Protein AF-A0A061NEC8-F1 (afdb_monomer)

Sequence (329 aa):
MHDVIALSIQKDPDEHQQEIQERIRLGNTMVLTAQGTSFLHAGQEYGRTKQFREETDEAPYKSTYMTDEQGEPFHYPYFIHDSYDSSDAINKFEWEKVNDEEQYPDHVKTSEYTKGLIELRRSTNAFSHHSMEAIEENVSLIDIPEIGEEDLVIGYEARSTDDTGDYYVFINADETTRTLSLNDVRIEDARVIVDREKAGVNVIDSPTGMTYVDNTLTIEPLTAIVLRVGEEHPEQSAKELLNELHDKTREHIQSGNVRGSLSSLLSLYTRLALLYEAIERDELATHYMNKYVHYITLSAHARQIDEETKEELLHLSEQTIKALQNESE

Solvent-accessible surface area (backbone atoms only — not comparable to full-atom values): 17874 Å² total; per-residue (Å²): 102,43,59,57,48,29,57,74,70,24,44,43,59,94,82,38,46,63,61,49,42,37,52,48,47,48,54,49,48,57,48,45,60,33,71,60,85,69,84,80,61,95,46,56,46,39,48,49,64,36,57,43,88,63,94,70,98,64,86,62,83,53,48,45,82,40,40,32,86,88,65,50,68,31,88,55,30,35,31,46,80,58,60,91,88,52,54,64,93,48,67,56,81,67,62,58,40,60,71,35,52,88,84,25,45,63,22,24,45,34,30,54,28,45,48,16,36,52,52,33,38,71,69,35,56,38,29,46,54,92,44,69,68,55,38,69,75,33,42,48,77,55,82,38,87,76,54,58,98,78,65,55,55,53,45,34,39,26,37,33,89,79,72,60,27,35,34,41,41,37,38,30,68,34,92,51,72,45,68,39,52,39,82,89,57,87,63,86,83,41,41,42,24,25,34,60,81,46,35,31,75,40,74,48,94,78,64,47,54,54,49,78,57,94,64,31,42,32,36,33,43,51,22,40,39,32,31,40,37,66,66,82,63,66,82,48,55,37,67,54,37,43,50,50,49,41,50,52,54,50,50,35,39,74,75,55,50,29,33,75,74,56,36,60,49,49,57,48,25,45,52,50,19,51,56,26,44,78,67,76,32,28,69,59,14,38,51,28,45,55,52,36,53,50,55,67,69,32,76,92,38,57,86,32,39,47,70,69,63,47,52,53,54,47,53,50,48,52,53,25,43,54,36,26,53,67,74,59,113

Foldseek 3Di:
DLVVLCQVQLHACVPCVQVSLLLLLLVLLCQLLAEDDRDDDQLSQLRDFQQPQDDDPDAPPQWDFGHHPVRHGHNSRTGHPDCPPPDCVRVPDPVCCCPPCPVNVSSVQSNQQSVQSNQVSLLFCLRYDPDPVLCVVFKAWQDWPQADPDFQKGWIKGAGPLQSFIKIKIFAQDQAKDKTQRPPDDCVVKFWQAKSRHHHLAGDPDHPQWDADPRMIIGGHSMMIMIGDGDDPDNDALLRLLVVLLVLLVVCVVVQLADDPLSVLLNVLSVQLNVCVVVVNLVRSLVSLVSNLCSLPDPVCPVRHDPVSSVVSNVSSVSSNVNSVSSND

Nearest PDB structures (foldseek):
  2ya1-assembly1_A  TM=9.464E-01  e=1.128E-22  Streptococcus pneumoniae TIGR4
  2ya2-assembly1_A  TM=9.460E-01  e=5.379E-22  Streptococcus pneumoniae TIGR4
  2ya0-assembly1_A  TM=9.283E-01  e=9.218E-22  Streptococcus pneumoniae TIGR4
  7nsn-assembly2_B  TM=4.462E-01  e=1.156E-05  Neobacillus novalis
  7nsn-assembly1_A  TM=4.440E-01  e=2.328E-05  Neobacillus novalis

Secondary structure (DSSP, 8-state):
-HHHHHHHHT--HHHHHHHHHHHHHHHHHHHHSSSS-----TTTTTT---B--S--SSPPTTEEEEE-TTSPEEEEEEEES--TT--HHHH---THHHH-TTT-HHHHHHHHHHHHHHHHHHT-GGG--SSHHHHHHHEEE---TTS-SS-SEEEEEEE-SSSS-EEEEEEE-SSS-EEEE-TT---TTPEEEE-SS-BSSS--SS--SEEEETTEEEE-TTEEEEEEESS---SS-HHHHHHHHHHHHHHHHHHTSS-HHHHHHHHHHHHHHHHHHTTT-HHHHHHHHHHHHHHHH-GGGTTSS-HHHHHHHHHHHHHHHHHHHHHH-

pLDDT: mean 93.42, std 7.82, range [48.97, 98.62]

Radius of gyration: 24.46 Å; Cα contacts (8 Å, |Δi|>4): 558; chains: 1; bounding box: 63×46×64 Å

Mean predicted aligned error: 10.71 Å

Structure (mmCIF, N/CA/C/O backbone):
data_AF-A0A061NEC8-F1
#
_entry.id   AF-A0A061NEC8-F1
#
loop_
_atom_site.group_PDB
_atom_site.id
_atom_site.type_symbol
_atom_site.label_atom_id
_atom_site.label_alt_id
_atom_site.label_comp_id
_atom_site.label_asym_id
_atom_site.label_entity_id
_atom_site.label_seq_id
_atom_site.pdbx_PDB_ins_code
_atom_site.Cartn_x
_atom_site.Cartn_y
_atom_site.Cartn_z
_atom_site.occupancy
_atom_site.B_iso_or_equiv
_atom_site.auth_seq_id
_atom_site.auth_comp_id
_atom_site.auth_asym_id
_atom_site.auth_atom_id
_atom_site.pdbx_PDB_model_num
ATOM 1 N N . MET A 1 1 ? 8.843 4.670 -10.328 1.00 93.75 1 MET A N 1
ATOM 2 C CA . MET A 1 1 ? 8.824 3.313 -9.750 1.00 93.75 1 MET A CA 1
ATOM 3 C C . MET A 1 1 ? 8.586 2.278 -10.839 1.00 93.75 1 MET A C 1
ATOM 5 O O . MET A 1 1 ? 9.509 1.525 -11.095 1.00 93.75 1 MET A O 1
ATOM 9 N N . HIS A 1 2 ? 7.446 2.323 -11.540 1.00 98.31 2 HIS A N 1
ATOM 10 C CA . HIS A 1 2 ? 7.114 1.447 -12.677 1.00 98.31 2 HIS A CA 1
ATOM 11 C C . HIS A 1 2 ? 8.275 1.190 -13.654 1.00 98.31 2 HIS A C 1
ATOM 13 O O . HIS A 1 2 ? 8.745 0.065 -13.767 1.00 98.31 2 HIS A O 1
ATOM 19 N N . ASP A 1 3 ? 8.802 2.244 -14.280 1.00 97.94 3 ASP A N 1
ATOM 20 C CA . ASP A 1 3 ? 9.835 2.109 -15.322 1.00 97.94 3 ASP A CA 1
ATOM 21 C C . ASP A 1 3 ? 11.151 1.526 -14.798 1.00 97.94 3 ASP A C 1
ATOM 23 O O . ASP A 1 3 ? 11.870 0.836 -15.510 1.00 97.94 3 ASP A O 1
ATOM 27 N N . VAL A 1 4 ? 11.469 1.791 -13.528 1.00 97.62 4 VAL A N 1
ATOM 28 C CA . VAL A 1 4 ? 12.669 1.243 -12.889 1.00 97.62 4 VAL A CA 1
ATOM 29 C C . VAL A 1 4 ? 12.476 -0.238 -12.582 1.00 97.62 4 VAL A C 1
ATOM 31 O O . VAL A 1 4 ? 13.408 -1.004 -12.770 1.00 97.62 4 VAL A O 1
ATOM 34 N N . ILE A 1 5 ? 11.275 -0.655 -12.169 1.00 98.12 5 ILE A N 1
ATOM 35 C CA . ILE A 1 5 ? 10.956 -2.076 -11.986 1.00 98.12 5 ILE A CA 1
ATOM 36 C C . ILE A 1 5 ? 11.080 -2.811 -13.322 1.00 98.12 5 ILE A C 1
ATOM 38 O O . ILE A 1 5 ? 11.795 -3.805 -13.372 1.00 98.12 5 ILE A O 1
ATOM 42 N N . ALA A 1 6 ? 10.469 -2.290 -14.393 1.00 97.94 6 ALA A N 1
ATOM 43 C CA . ALA A 1 6 ? 10.561 -2.863 -15.740 1.00 97.94 6 ALA A CA 1
ATOM 44 C C . ALA A 1 6 ? 12.020 -3.018 -16.208 1.00 97.94 6 ALA A C 1
ATOM 46 O O . ALA A 1 6 ? 12.416 -4.081 -16.681 1.00 97.94 6 ALA A O 1
ATOM 47 N N . LEU A 1 7 ? 12.844 -1.985 -15.991 1.00 97.56 7 LEU A N 1
ATOM 48 C CA . LEU A 1 7 ? 14.283 -2.026 -16.257 1.00 97.56 7 LEU A CA 1
ATOM 49 C C . LEU A 1 7 ? 15.005 -3.101 -15.439 1.00 97.56 7 LEU A C 1
ATOM 51 O O . LEU A 1 7 ? 15.839 -3.822 -15.977 1.00 97.56 7 LEU A O 1
ATOM 55 N N . SER A 1 8 ? 14.729 -3.175 -14.136 1.00 97.38 8 SER A N 1
ATOM 56 C CA . SER A 1 8 ? 15.429 -4.074 -13.215 1.00 97.38 8 SER A CA 1
ATOM 57 C C . SER A 1 8 ? 15.124 -5.543 -13.474 1.00 97.38 8 SER A C 1
ATOM 59 O O . SER A 1 8 ? 16.023 -6.365 -13.333 1.00 97.38 8 SER A O 1
ATOM 61 N N . ILE A 1 9 ? 13.885 -5.862 -13.850 1.00 97.00 9 ILE A N 1
ATOM 62 C CA . ILE A 1 9 ? 13.477 -7.234 -14.175 1.00 97.00 9 ILE A CA 1
ATOM 63 C C . ILE A 1 9 ? 13.651 -7.562 -15.662 1.00 97.00 9 ILE A C 1
ATOM 65 O O . ILE A 1 9 ? 13.396 -8.692 -16.050 1.00 97.00 9 ILE A O 1
ATOM 69 N N . GLN A 1 10 ? 14.053 -6.583 -16.485 1.00 97.50 10 GLN A N 1
ATOM 70 C CA . GLN A 1 10 ? 14.244 -6.727 -17.932 1.00 97.50 10 GLN A CA 1
ATOM 71 C C . GLN A 1 10 ? 13.011 -7.316 -18.640 1.00 97.50 10 GLN A C 1
ATOM 73 O O . GLN A 1 10 ? 13.125 -8.200 -19.485 1.00 97.50 10 GLN A O 1
ATOM 78 N N . LYS A 1 11 ? 11.816 -6.821 -18.291 1.00 97.38 11 LYS A N 1
ATOM 79 C CA . LYS A 1 11 ? 10.546 -7.232 -18.910 1.00 97.38 11 LYS A CA 1
ATOM 80 C C . LYS A 1 11 ? 9.787 -6.032 -19.462 1.00 97.38 11 LYS A C 1
ATOM 82 O O . LYS A 1 11 ? 9.624 -5.027 -18.765 1.00 97.38 11 LYS A O 1
ATOM 87 N N . ASP A 1 12 ? 9.312 -6.164 -20.698 1.00 97.06 12 ASP A N 1
ATOM 88 C CA . ASP A 1 12 ? 8.564 -5.120 -21.396 1.00 97.06 12 ASP A CA 1
ATOM 89 C C . ASP A 1 12 ? 7.194 -4.896 -20.729 1.00 97.06 12 ASP A C 1
ATOM 91 O O . ASP A 1 12 ? 6.422 -5.853 -20.593 1.00 97.06 12 ASP A O 1
ATOM 95 N N . PRO A 1 13 ? 6.850 -3.660 -20.317 1.00 96.50 13 PRO A N 1
ATOM 96 C CA . PRO A 1 13 ? 5.534 -3.355 -19.770 1.00 96.50 13 PRO A CA 1
ATOM 97 C C . PRO A 1 13 ? 4.360 -3.718 -20.680 1.00 96.50 13 PRO A C 1
ATOM 99 O O . PRO A 1 13 ? 3.309 -4.072 -20.153 1.00 96.50 13 PRO A O 1
ATOM 102 N N . ASP A 1 14 ? 4.517 -3.676 -22.007 1.00 95.06 14 ASP A N 1
ATOM 103 C CA . ASP A 1 14 ? 3.426 -4.006 -22.933 1.00 95.06 14 ASP A CA 1
ATOM 104 C C . ASP A 1 14 ? 3.007 -5.494 -22.828 1.00 95.06 14 ASP A C 1
ATOM 106 O O . ASP A 1 14 ? 1.857 -5.825 -23.121 1.00 95.06 14 ASP A O 1
ATOM 110 N N . GLU A 1 15 ? 3.893 -6.381 -22.350 1.00 95.56 15 GLU A N 1
ATOM 111 C CA . GLU A 1 15 ? 3.616 -7.817 -22.160 1.00 95.56 15 GLU A CA 1
ATOM 112 C C . GLU A 1 15 ? 3.563 -8.248 -20.682 1.00 95.56 15 GLU A C 1
ATOM 114 O O . GLU A 1 15 ? 2.895 -9.224 -20.338 1.00 95.56 15 GLU A O 1
ATOM 119 N N . HIS A 1 16 ? 4.232 -7.512 -19.789 1.00 97.06 16 HIS A N 1
ATOM 120 C CA . HIS A 1 16 ? 4.436 -7.889 -18.385 1.00 97.06 16 HIS A CA 1
ATOM 121 C C . HIS A 1 16 ? 3.863 -6.874 -17.382 1.00 97.06 16 HIS A C 1
ATOM 123 O O . HIS A 1 16 ? 4.297 -6.810 -16.227 1.00 97.06 16 HIS A O 1
ATOM 129 N N . GLN A 1 17 ? 2.857 -6.094 -17.797 1.00 97.19 17 GLN A N 1
ATOM 130 C CA . GLN A 1 17 ? 2.226 -5.055 -16.974 1.00 97.19 17 GLN A CA 1
ATOM 131 C C . GLN A 1 17 ? 1.758 -5.571 -15.606 1.00 97.19 17 GLN A C 1
ATOM 133 O O . GLN A 1 17 ? 1.977 -4.894 -14.599 1.00 97.19 17 GLN A O 1
ATOM 138 N N . GLN A 1 18 ? 1.148 -6.759 -15.558 1.00 97.31 18 GLN A N 1
ATOM 139 C CA . GLN A 1 18 ? 0.616 -7.347 -14.327 1.00 97.31 18 GLN A CA 1
ATOM 140 C C . GLN A 1 18 ? 1.718 -7.576 -13.280 1.00 97.31 18 GLN A C 1
ATOM 142 O O . GLN A 1 18 ? 1.583 -7.133 -12.140 1.00 97.31 18 GLN A O 1
ATOM 147 N N . GLU A 1 19 ? 2.830 -8.210 -13.664 1.00 97.88 19 GLU A N 1
ATOM 148 C CA . GLU A 1 19 ? 3.946 -8.507 -12.755 1.00 97.88 19 GLU A CA 1
ATOM 149 C C . GLU A 1 19 ? 4.598 -7.220 -12.228 1.00 97.88 19 GLU A C 1
ATOM 151 O O . GLU A 1 19 ? 4.912 -7.097 -11.041 1.00 97.88 19 GLU A O 1
ATOM 156 N N . ILE A 1 20 ? 4.758 -6.216 -13.097 1.00 98.44 20 ILE A N 1
ATOM 157 C CA . ILE A 1 20 ? 5.284 -4.906 -12.699 1.00 98.44 20 ILE A CA 1
ATOM 158 C C . ILE A 1 20 ? 4.359 -4.263 -11.656 1.00 98.44 20 ILE A C 1
ATOM 160 O O . ILE A 1 20 ? 4.843 -3.720 -10.663 1.00 98.44 20 ILE A O 1
ATOM 164 N N . GLN A 1 21 ? 3.040 -4.354 -11.840 1.00 98.38 21 GLN A N 1
ATOM 165 C CA . GLN A 1 21 ? 2.051 -3.825 -10.896 1.00 98.38 21 GLN A CA 1
ATOM 166 C C . GLN A 1 21 ? 2.038 -4.587 -9.565 1.00 98.38 21 GLN A C 1
ATOM 168 O O . GLN A 1 21 ? 1.936 -3.964 -8.510 1.00 98.38 21 GLN A O 1
ATOM 173 N N . GLU A 1 22 ? 2.220 -5.908 -9.581 1.00 98.38 22 GLU A N 1
ATOM 174 C CA . GLU A 1 22 ? 2.405 -6.709 -8.363 1.00 98.38 22 GLU A CA 1
ATOM 175 C C . GLU A 1 22 ? 3.628 -6.228 -7.571 1.00 98.38 22 GLU A C 1
ATOM 177 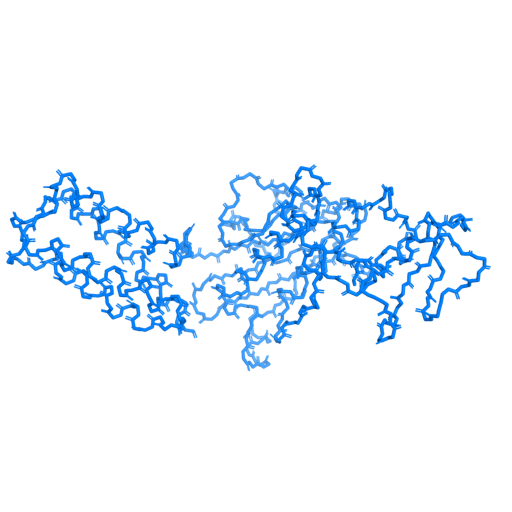O O . GLU A 1 22 ? 3.508 -5.893 -6.392 1.00 98.38 22 GLU A O 1
ATOM 182 N N . ARG A 1 23 ? 4.780 -6.051 -8.228 1.00 98.62 23 ARG A N 1
ATOM 183 C CA . ARG A 1 23 ? 6.001 -5.523 -7.589 1.00 98.62 23 ARG A CA 1
ATOM 184 C C . ARG A 1 23 ? 5.840 -4.083 -7.091 1.00 98.62 23 ARG A C 1
ATOM 186 O O . ARG A 1 23 ? 6.401 -3.726 -6.055 1.00 98.62 23 ARG A O 1
ATOM 193 N N . ILE A 1 24 ? 5.055 -3.258 -7.789 1.00 98.62 24 ILE A N 1
ATOM 194 C CA . ILE A 1 24 ? 4.693 -1.906 -7.337 1.00 98.62 24 ILE A CA 1
ATOM 195 C C . ILE A 1 24 ? 3.908 -1.967 -6.026 1.00 98.62 24 ILE A C 1
ATOM 197 O O . ILE A 1 24 ? 4.227 -1.214 -5.104 1.00 98.62 24 ILE A O 1
ATOM 201 N N . ARG A 1 25 ? 2.924 -2.870 -5.917 1.00 98.62 25 ARG A N 1
ATOM 202 C CA . ARG A 1 25 ? 2.144 -3.061 -4.685 1.00 98.62 25 ARG A CA 1
ATOM 203 C C . ARG A 1 25 ? 3.040 -3.469 -3.516 1.00 98.62 25 ARG A C 1
ATOM 205 O O . ARG A 1 25 ? 2.929 -2.852 -2.464 1.00 98.62 25 ARG A O 1
ATOM 212 N N . LEU A 1 26 ? 3.997 -4.383 -3.715 1.00 98.62 26 LEU A N 1
ATOM 213 C CA . LEU A 1 26 ? 4.988 -4.734 -2.680 1.00 98.62 26 LEU A CA 1
ATOM 214 C C . LEU A 1 26 ? 5.817 -3.524 -2.238 1.00 98.62 26 LEU A C 1
ATOM 216 O O . LEU A 1 26 ? 5.991 -3.289 -1.043 1.00 98.62 26 LEU A O 1
ATOM 220 N N . GLY A 1 27 ? 6.305 -2.736 -3.202 1.00 98.44 27 GLY A N 1
ATOM 221 C CA . GLY A 1 27 ? 7.038 -1.495 -2.946 1.00 98.44 27 GLY A CA 1
ATOM 222 C C . GLY A 1 27 ? 6.237 -0.505 -2.104 1.00 98.44 27 GLY A C 1
ATOM 223 O O . GLY A 1 27 ? 6.743 0.035 -1.120 1.00 98.44 27 GLY A O 1
ATOM 224 N N . ASN A 1 28 ? 4.968 -0.305 -2.461 1.00 98.62 28 ASN A N 1
ATOM 225 C CA . ASN A 1 28 ? 4.063 0.568 -1.723 1.00 98.62 28 ASN A CA 1
ATOM 226 C C . ASN A 1 28 ? 3.756 0.017 -0.326 1.00 98.62 28 ASN A C 1
ATOM 228 O O . ASN A 1 28 ? 3.766 0.807 0.615 1.00 98.62 28 ASN A O 1
ATOM 232 N N . THR A 1 29 ? 3.562 -1.299 -0.161 1.00 98.62 29 THR A N 1
ATOM 233 C CA . THR A 1 29 ? 3.397 -1.921 1.162 1.00 98.62 29 THR A CA 1
ATOM 234 C C . THR A 1 29 ? 4.606 -1.621 2.037 1.00 98.62 29 THR A C 1
ATOM 236 O O . THR A 1 29 ? 4.429 -1.019 3.088 1.00 98.62 29 THR A O 1
ATOM 239 N N . MET A 1 30 ? 5.828 -1.913 1.571 1.00 98.56 30 MET A N 1
ATOM 240 C CA . MET A 1 30 ? 7.058 -1.640 2.329 1.00 98.56 30 MET A CA 1
ATOM 241 C C . MET A 1 30 ? 7.152 -0.179 2.785 1.00 98.56 30 MET A C 1
ATOM 243 O O . MET A 1 30 ? 7.497 0.093 3.930 1.00 98.56 30 MET A O 1
ATOM 247 N N . VAL A 1 31 ? 6.834 0.777 1.907 1.00 98.31 31 VAL A N 1
ATOM 248 C CA . VAL A 1 31 ? 6.911 2.213 2.227 1.00 98.31 31 VAL A CA 1
ATOM 249 C C . VAL A 1 31 ? 5.802 2.659 3.184 1.00 98.31 31 VAL A C 1
ATOM 251 O O . VAL A 1 31 ? 6.038 3.523 4.033 1.00 98.31 31 VAL A O 1
ATOM 254 N N . LEU A 1 32 ? 4.590 2.117 3.049 1.00 98.56 32 LEU A N 1
ATOM 255 C CA . LEU A 1 32 ? 3.420 2.535 3.827 1.00 98.56 32 LEU A CA 1
ATOM 256 C C . LEU A 1 32 ? 3.296 1.813 5.172 1.00 98.56 32 LEU A C 1
ATOM 258 O O . LEU A 1 32 ? 2.628 2.336 6.060 1.00 98.56 32 LEU A O 1
ATOM 262 N N . THR A 1 33 ? 3.995 0.696 5.375 1.00 98.19 33 THR A N 1
ATOM 263 C CA . THR A 1 33 ? 4.085 0.002 6.670 1.00 98.19 33 THR A CA 1
ATOM 264 C C . THR A 1 33 ? 5.435 0.210 7.376 1.00 98.19 33 THR A C 1
ATOM 266 O O . THR A 1 33 ? 5.646 -0.318 8.468 1.0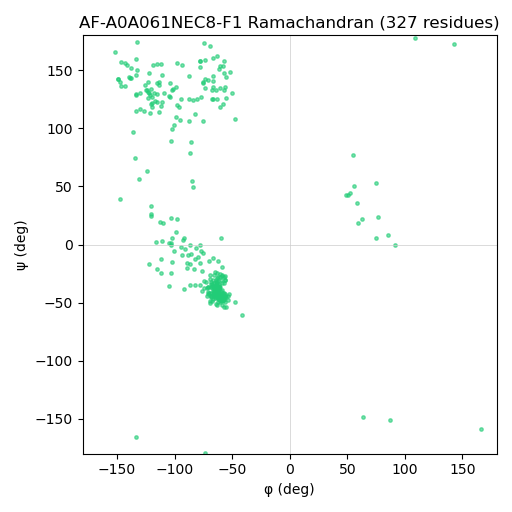0 98.19 33 THR A O 1
ATOM 269 N N . ALA A 1 34 ? 6.356 0.989 6.796 1.00 97.94 34 ALA A N 1
ATOM 270 C CA . ALA A 1 34 ? 7.616 1.380 7.438 1.00 97.94 34 ALA A CA 1
ATOM 271 C C . ALA A 1 34 ? 7.431 2.508 8.468 1.00 97.94 34 ALA A C 1
ATOM 273 O O . ALA A 1 34 ? 6.549 3.355 8.334 1.00 97.94 34 ALA A O 1
ATOM 274 N N . GLN A 1 35 ? 8.314 2.568 9.467 1.00 97.69 35 GLN A N 1
ATOM 275 C CA . GLN A 1 35 ? 8.359 3.673 10.431 1.00 97.69 35 GLN A CA 1
ATOM 276 C C . GLN A 1 35 ? 8.770 5.006 9.777 1.00 97.69 35 GLN A C 1
ATOM 278 O O . GLN A 1 35 ? 9.398 5.042 8.717 1.00 97.69 35 GLN A O 1
ATOM 283 N N . GLY A 1 36 ? 8.465 6.120 10.447 1.00 95.88 36 GLY A N 1
ATOM 284 C CA . GLY A 1 36 ? 8.839 7.468 10.006 1.00 95.88 36 GLY A CA 1
ATOM 285 C C . GLY A 1 36 ? 7.830 8.114 9.050 1.00 95.88 36 GLY A C 1
ATOM 286 O O . GLY A 1 36 ? 6.625 7.884 9.135 1.00 95.88 36 GLY A O 1
ATOM 287 N N . THR A 1 37 ? 8.307 8.990 8.162 1.00 95.88 37 THR A N 1
ATOM 288 C CA . THR A 1 37 ? 7.447 9.706 7.206 1.00 95.88 37 THR A CA 1
ATOM 289 C C . THR A 1 37 ? 7.485 9.030 5.840 1.00 95.88 37 THR A C 1
ATOM 291 O O . THR A 1 37 ? 8.484 9.121 5.128 1.00 95.88 37 THR A O 1
ATOM 294 N N . SER A 1 38 ? 6.378 8.398 5.452 1.00 96.12 38 SER A N 1
ATOM 295 C CA . SER A 1 38 ? 6.207 7.837 4.110 1.00 96.12 38 SER A CA 1
ATOM 296 C C . SER A 1 38 ? 6.040 8.946 3.069 1.00 96.12 38 SER A C 1
ATOM 298 O O . SER A 1 38 ? 5.369 9.951 3.305 1.00 96.12 38 SER A O 1
ATOM 300 N N . PHE A 1 39 ? 6.632 8.751 1.891 1.00 97.81 39 PHE A N 1
ATOM 301 C CA . PHE A 1 39 ? 6.527 9.667 0.759 1.00 97.81 39 PHE A CA 1
ATOM 302 C C . PHE A 1 39 ? 6.146 8.886 -0.499 1.00 97.81 39 PHE A C 1
ATOM 304 O O . PHE A 1 39 ? 6.792 7.892 -0.828 1.00 97.81 39 PHE A O 1
ATOM 311 N N . LEU A 1 40 ? 5.128 9.362 -1.217 1.00 97.06 40 LEU A N 1
ATOM 312 C CA . LEU A 1 40 ? 4.700 8.810 -2.501 1.00 97.06 40 LEU A CA 1
ATOM 313 C C . LEU A 1 40 ? 4.860 9.872 -3.587 1.00 97.06 40 LEU A C 1
ATOM 315 O O . LEU A 1 40 ? 4.400 11.006 -3.445 1.00 97.06 40 LEU A O 1
ATOM 319 N N . HIS A 1 41 ? 5.507 9.505 -4.691 1.00 97.88 41 HIS A N 1
ATOM 320 C CA . HIS A 1 41 ? 5.544 10.360 -5.873 1.00 97.88 41 HIS A CA 1
ATOM 321 C C . HIS A 1 41 ? 4.197 10.302 -6.606 1.00 97.88 41 HIS A C 1
ATOM 323 O O . HIS A 1 41 ? 3.645 9.222 -6.776 1.00 97.88 41 HIS A O 1
ATOM 329 N N . ALA A 1 42 ? 3.700 11.430 -7.123 1.00 97.94 42 ALA A N 1
ATOM 330 C CA . ALA A 1 42 ? 2.430 11.462 -7.850 1.00 97.94 42 ALA A CA 1
ATOM 331 C C . ALA A 1 42 ? 2.429 10.512 -9.065 1.00 97.94 42 ALA A C 1
ATOM 333 O O . ALA A 1 42 ? 3.248 10.639 -9.991 1.00 97.94 42 ALA A O 1
ATOM 334 N N . GLY A 1 43 ? 1.492 9.569 -9.061 1.00 97.50 43 GLY A N 1
ATOM 335 C CA . GLY A 1 43 ? 1.362 8.485 -10.022 1.00 97.50 43 GLY A CA 1
ATOM 336 C C . GLY A 1 43 ? 2.080 7.194 -9.633 1.00 97.50 43 GLY A C 1
ATOM 337 O O . GLY A 1 43 ? 2.018 6.218 -10.373 1.00 97.50 43 GLY A O 1
ATOM 338 N N . GLN A 1 44 ? 2.762 7.142 -8.488 1.00 98.12 44 GLN A N 1
ATOM 339 C CA . GLN A 1 44 ? 3.293 5.888 -7.949 1.00 98.12 44 GLN A CA 1
ATOM 340 C C . GLN A 1 44 ? 2.163 4.918 -7.579 1.00 98.12 44 GLN A C 1
ATOM 342 O O . GLN A 1 44 ? 2.327 3.712 -7.744 1.00 98.12 44 GLN A O 1
ATOM 347 N N . GLU A 1 45 ? 1.021 5.451 -7.147 1.00 97.88 45 GLU A N 1
ATOM 348 C CA . GLU A 1 45 ? -0.174 4.721 -6.735 1.00 97.88 45 GLU A CA 1
ATOM 349 C C . GLU A 1 45 ? -0.805 3.885 -7.852 1.00 97.88 45 GLU A C 1
ATOM 351 O O . GLU A 1 45 ? -1.377 2.855 -7.549 1.00 97.88 45 GLU A O 1
ATOM 356 N N . TYR A 1 46 ? -0.653 4.250 -9.129 1.00 98.25 46 TYR A N 1
ATOM 357 C CA . TYR A 1 46 ? -1.170 3.452 -10.255 1.00 98.25 46 TYR A CA 1
ATOM 358 C C . TYR A 1 46 ? -0.067 2.901 -11.165 1.00 98.25 46 TYR A C 1
ATOM 360 O O . TYR A 1 46 ? -0.348 2.280 -12.186 1.00 98.25 46 TYR A O 1
ATOM 368 N N . GLY A 1 47 ? 1.209 3.142 -10.857 1.00 97.94 47 GLY A N 1
ATOM 369 C CA . GLY A 1 47 ? 2.315 2.735 -11.727 1.00 97.94 47 GLY A CA 1
ATOM 370 C C . GLY A 1 47 ? 2.479 3.608 -12.972 1.00 97.94 47 GLY A C 1
ATOM 371 O O . GLY A 1 47 ? 2.545 3.111 -14.093 1.00 97.94 47 GLY A O 1
ATOM 372 N N . ARG A 1 48 ? 2.575 4.922 -12.772 1.00 98.12 48 ARG A N 1
ATOM 373 C CA . ARG A 1 48 ? 2.887 5.910 -13.808 1.00 98.12 48 ARG A CA 1
ATOM 374 C C . ARG A 1 48 ? 4.201 5.602 -14.522 1.00 98.12 48 ARG A C 1
ATOM 376 O O . ARG A 1 48 ? 5.233 5.406 -13.873 1.00 98.12 48 ARG A O 1
ATOM 383 N N . THR A 1 49 ? 4.161 5.718 -15.846 1.00 97.88 49 THR A N 1
ATOM 384 C CA . THR A 1 49 ? 5.313 5.587 -16.740 1.00 97.88 49 THR A CA 1
ATOM 385 C C . THR A 1 49 ? 5.684 6.915 -17.405 1.00 97.88 49 THR A C 1
ATOM 387 O O . THR A 1 49 ? 4.858 7.821 -17.536 1.00 97.88 49 THR A O 1
ATOM 390 N N . LYS A 1 50 ? 6.950 7.037 -17.809 1.00 98.12 50 LYS A N 1
ATOM 391 C CA . LYS A 1 50 ? 7.493 8.096 -18.670 1.00 98.12 50 LYS A CA 1
ATOM 392 C C . LYS A 1 50 ? 8.113 7.511 -19.945 1.00 98.12 50 LYS A C 1
ATOM 394 O O . LYS A 1 50 ? 9.106 8.034 -20.456 1.00 98.12 50 LYS A O 1
ATOM 399 N N . GLN A 1 51 ? 7.551 6.412 -20.440 1.00 97.94 51 GLN A N 1
ATOM 400 C CA . GLN A 1 51 ? 7.937 5.814 -21.713 1.00 97.94 51 GLN A CA 1
ATOM 401 C C . GLN A 1 51 ? 7.717 6.790 -22.876 1.00 97.94 51 GLN A C 1
ATOM 403 O O . GLN A 1 51 ? 6.672 7.434 -22.990 1.00 97.94 51 GLN A O 1
ATOM 408 N N . PHE A 1 52 ? 8.701 6.886 -23.760 1.00 97.69 52 PHE A N 1
ATOM 409 C CA . PHE A 1 52 ? 8.642 7.687 -24.973 1.00 97.69 52 PHE A CA 1
ATOM 410 C C . PHE A 1 52 ? 7.994 6.870 -26.097 1.00 97.69 52 PHE A C 1
ATOM 412 O O . PHE A 1 52 ? 8.675 6.174 -26.844 1.00 97.69 52 PHE A O 1
ATOM 419 N N . ARG A 1 53 ? 6.660 6.929 -26.196 1.00 96.00 53 ARG A N 1
ATOM 420 C CA . ARG A 1 53 ? 5.856 6.135 -27.148 1.00 96.00 53 ARG A CA 1
ATOM 421 C C . ARG A 1 53 ? 5.764 6.769 -28.543 1.00 96.00 53 ARG A C 1
ATOM 423 O O . ARG A 1 53 ? 4.673 6.941 -29.083 1.00 96.00 53 ARG A O 1
ATOM 430 N N . GLU A 1 54 ? 6.908 7.150 -29.102 1.00 94.50 54 GLU A N 1
ATOM 431 C CA . GLU A 1 54 ? 7.034 7.645 -30.476 1.00 94.50 54 GLU A CA 1
ATOM 432 C C . GLU A 1 54 ? 8.222 6.972 -31.175 1.00 94.50 54 GLU A C 1
ATOM 434 O O . GLU A 1 54 ? 9.247 6.683 -30.555 1.00 94.50 54 GLU A O 1
ATOM 439 N N . GLU A 1 55 ? 8.087 6.737 -32.481 1.00 92.06 55 GLU A N 1
ATOM 440 C CA . GLU A 1 55 ? 9.189 6.263 -33.324 1.00 92.06 55 GLU A CA 1
ATOM 441 C C . GLU A 1 55 ? 10.254 7.357 -33.455 1.00 92.06 55 GLU A C 1
ATOM 443 O O . GLU A 1 55 ? 9.936 8.513 -33.751 1.00 92.06 55 GLU A O 1
ATOM 448 N N . THR A 1 56 ? 11.523 7.002 -33.266 1.00 91.62 56 THR A N 1
ATOM 449 C CA . THR A 1 56 ? 12.638 7.951 -33.354 1.00 91.62 56 THR A CA 1
ATOM 450 C C . THR A 1 56 ? 13.913 7.275 -33.846 1.00 91.62 56 THR A C 1
ATOM 452 O O . THR A 1 56 ? 14.217 6.146 -33.468 1.00 91.62 56 THR A O 1
ATOM 455 N N . ASP A 1 57 ? 14.681 7.994 -34.668 1.00 89.19 57 ASP A N 1
ATOM 456 C CA . ASP A 1 57 ? 16.000 7.558 -35.142 1.00 89.19 57 ASP A CA 1
ATOM 457 C C . ASP A 1 57 ? 17.115 7.862 -34.121 1.00 89.19 57 ASP A C 1
ATOM 459 O O . ASP A 1 57 ? 18.189 7.260 -34.157 1.00 89.19 57 ASP A O 1
ATOM 463 N N . GLU A 1 58 ? 16.874 8.81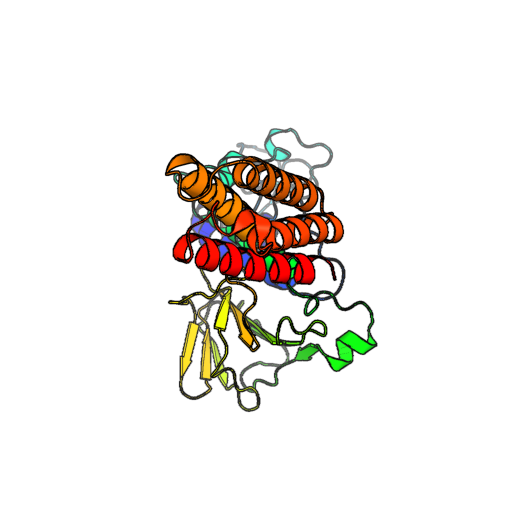4 -33.213 1.00 93.81 58 GLU A N 1
ATOM 464 C CA . GLU A 1 58 ? 17.831 9.262 -32.199 1.00 93.81 58 GLU A CA 1
ATOM 465 C C . GLU A 1 58 ? 17.263 9.092 -30.786 1.00 93.81 58 GLU A C 1
ATOM 467 O O . GLU A 1 58 ? 16.064 9.250 -30.550 1.00 93.81 58 GLU A O 1
ATOM 472 N N . ALA A 1 59 ? 18.142 8.804 -29.823 1.00 95.50 59 ALA A N 1
ATOM 473 C CA . ALA A 1 59 ? 17.751 8.665 -28.427 1.00 95.50 59 ALA A CA 1
ATOM 474 C C . ALA A 1 59 ? 17.193 9.996 -27.880 1.00 95.50 59 ALA A C 1
ATOM 476 O O . ALA A 1 59 ? 17.907 11.007 -27.916 1.00 95.50 59 ALA A O 1
ATOM 477 N N . PRO A 1 60 ? 15.969 10.019 -27.318 1.00 96.50 60 PRO A N 1
ATOM 478 C CA . PRO A 1 60 ? 15.419 11.216 -26.695 1.00 96.50 60 PRO A CA 1
ATOM 479 C C . PRO A 1 60 ? 16.326 11.735 -25.572 1.00 96.50 60 PRO A C 1
ATOM 481 O O . PRO A 1 60 ? 16.979 10.960 -24.863 1.00 96.50 60 PRO A O 1
ATOM 484 N N . TYR A 1 61 ? 16.359 13.053 -25.376 1.00 95.75 61 TYR A N 1
ATOM 485 C CA . TYR A 1 61 ? 17.148 13.666 -24.306 1.00 95.75 61 TYR A CA 1
ATOM 486 C C . TYR A 1 61 ? 16.746 13.096 -22.935 1.00 95.75 61 TYR A C 1
ATOM 488 O O . TYR A 1 61 ? 15.560 12.996 -22.632 1.00 95.75 61 TYR A O 1
ATOM 496 N N . LYS A 1 62 ? 17.738 12.723 -22.109 1.00 97.12 62 LYS A N 1
ATOM 497 C CA . LYS A 1 62 ? 17.537 12.147 -20.760 1.00 97.12 62 LYS A CA 1
ATOM 498 C C . LYS A 1 62 ? 16.698 10.860 -20.733 1.00 97.12 62 LYS A C 1
ATOM 500 O O . LYS A 1 62 ? 15.936 10.614 -19.796 1.00 97.12 62 LYS A O 1
ATOM 505 N N . SER A 1 63 ? 16.861 10.031 -21.760 1.00 97.69 63 SER A N 1
ATOM 506 C CA . SER A 1 63 ? 16.250 8.707 -21.837 1.00 97.69 63 SER A CA 1
ATOM 507 C C . SER A 1 63 ? 17.199 7.586 -21.409 1.00 97.69 63 SER A C 1
ATOM 509 O O . SER A 1 63 ? 18.424 7.710 -21.464 1.00 97.69 63 SER A O 1
ATOM 511 N N . THR A 1 64 ? 16.607 6.478 -20.982 1.00 98.00 64 THR A N 1
ATOM 512 C CA . THR A 1 64 ? 17.246 5.175 -20.806 1.00 98.00 64 THR A CA 1
ATOM 513 C C . THR A 1 64 ? 16.713 4.244 -21.887 1.00 98.00 64 THR A C 1
ATOM 515 O O . THR A 1 64 ? 15.499 4.158 -22.051 1.00 98.00 64 THR A O 1
ATOM 518 N N . TYR A 1 65 ? 17.605 3.559 -22.603 1.00 97.38 65 TYR A N 1
ATOM 519 C CA . TYR A 1 65 ? 17.239 2.491 -23.534 1.00 97.38 65 TYR A CA 1
ATOM 520 C C . TYR A 1 65 ? 17.088 1.178 -22.763 1.00 97.38 65 TYR A C 1
ATOM 522 O O . TYR A 1 65 ? 18.018 0.786 -22.056 1.00 97.38 65 TYR A O 1
ATOM 530 N N . MET A 1 66 ? 15.933 0.531 -22.876 1.00 97.50 66 MET A N 1
ATOM 531 C CA . MET A 1 66 ? 15.590 -0.686 -22.144 1.00 97.50 66 MET A CA 1
ATOM 532 C C . MET A 1 66 ? 15.448 -1.878 -23.094 1.00 97.50 66 MET A C 1
ATOM 534 O O . MET A 1 66 ? 14.922 -1.749 -24.201 1.00 97.50 66 MET A O 1
ATOM 538 N N . THR A 1 67 ? 15.944 -3.029 -22.647 1.00 97.56 67 THR A N 1
ATOM 539 C CA . THR A 1 67 ? 15.909 -4.303 -23.370 1.00 97.56 67 THR A CA 1
ATOM 540 C C . THR A 1 67 ? 15.456 -5.412 -22.437 1.00 97.56 67 THR A C 1
ATOM 542 O O . THR A 1 67 ? 15.603 -5.293 -21.215 1.00 97.56 67 THR A O 1
ATOM 545 N N . ASP A 1 68 ? 14.975 -6.501 -23.020 1.00 96.44 68 ASP A N 1
ATOM 546 C CA . ASP A 1 68 ? 14.708 -7.731 -22.293 1.00 96.44 68 ASP A CA 1
ATOM 547 C C . ASP A 1 68 ? 15.997 -8.479 -21.905 1.00 96.44 68 ASP A C 1
ATOM 549 O O . ASP A 1 68 ? 17.120 -8.035 -22.185 1.00 96.44 68 ASP A O 1
ATOM 553 N N . GLU A 1 69 ? 15.835 -9.623 -21.237 1.00 94.75 69 GLU A N 1
ATOM 554 C CA . GLU A 1 69 ? 16.937 -10.506 -20.835 1.00 94.75 69 GLU A CA 1
ATOM 555 C C . GLU A 1 69 ? 17.756 -11.041 -22.025 1.00 94.75 69 GLU A C 1
ATOM 557 O O . GLU A 1 69 ? 18.928 -11.400 -21.871 1.00 94.75 69 GLU A O 1
ATOM 562 N N . GLN A 1 70 ? 17.160 -11.121 -23.218 1.00 95.12 70 GLN A N 1
ATOM 563 C CA . GLN A 1 70 ? 17.825 -11.558 -24.446 1.00 95.12 70 GLN A CA 1
ATOM 564 C C . GLN A 1 70 ? 18.544 -10.403 -25.163 1.00 95.12 70 GLN A C 1
ATOM 566 O O . GLN A 1 70 ? 19.331 -10.648 -26.083 1.00 95.12 70 GLN A O 1
ATOM 571 N N . GLY A 1 71 ? 18.348 -9.167 -24.701 1.00 95.06 71 GLY A N 1
ATOM 572 C CA . GLY A 1 71 ? 18.900 -7.955 -25.292 1.00 95.06 71 GLY A CA 1
ATOM 573 C C . GLY A 1 71 ? 18.050 -7.387 -26.429 1.00 95.06 71 GLY A C 1
ATOM 574 O O . GLY A 1 71 ? 18.501 -6.450 -27.094 1.00 95.06 71 GLY A O 1
ATOM 575 N N . GLU A 1 72 ? 16.846 -7.917 -26.654 1.00 96.75 72 GLU A N 1
ATOM 576 C CA . GLU A 1 72 ? 15.902 -7.350 -27.612 1.00 96.75 72 GLU A CA 1
ATOM 577 C C . GLU A 1 72 ? 15.263 -6.086 -27.017 1.00 96.75 72 GLU A C 1
ATOM 579 O O . GLU A 1 72 ? 14.973 -6.026 -25.818 1.00 96.75 72 GLU A O 1
ATOM 584 N N . PRO A 1 73 ? 15.089 -5.019 -27.811 1.00 96.69 73 PRO A N 1
ATOM 585 C CA . PRO A 1 73 ? 14.491 -3.790 -27.315 1.00 96.69 73 PRO A CA 1
ATOM 586 C C . PRO A 1 73 ? 13.028 -3.981 -26.948 1.00 96.69 73 PRO A C 1
ATOM 588 O O . PRO A 1 73 ? 12.275 -4.596 -27.700 1.00 96.69 73 PRO A O 1
ATOM 591 N N . PHE A 1 74 ? 12.615 -3.344 -25.853 1.00 97.62 74 PHE A N 1
ATOM 592 C CA . PHE A 1 74 ? 11.192 -3.175 -25.575 1.00 97.62 74 PHE A CA 1
ATOM 593 C C . PHE A 1 74 ? 10.506 -2.428 -26.725 1.00 97.62 74 PHE A C 1
ATOM 595 O O . PHE A 1 74 ? 11.121 -1.606 -27.418 1.00 97.62 74 PHE A O 1
ATOM 602 N N . HIS A 1 75 ? 9.209 -2.657 -26.895 1.00 96.62 75 HIS A N 1
ATOM 603 C CA . HIS A 1 75 ? 8.365 -1.832 -27.738 1.00 96.62 75 HIS A CA 1
ATOM 604 C C . HIS A 1 75 ? 8.386 -0.398 -27.201 1.00 96.62 75 HIS A C 1
ATOM 606 O O . HIS A 1 75 ? 8.013 -0.146 -26.060 1.00 96.62 75 HIS A O 1
ATOM 612 N N . TYR A 1 76 ? 8.873 0.547 -28.010 1.00 97.06 76 TYR A N 1
ATOM 613 C CA . TYR A 1 76 ? 9.281 1.883 -27.555 1.00 97.06 76 TYR A CA 1
ATOM 614 C C . TYR A 1 76 ? 10.325 1.820 -26.418 1.00 97.06 76 TYR A C 1
ATOM 616 O O . TYR A 1 76 ? 10.003 2.057 -25.249 1.00 97.06 76 TYR A O 1
ATOM 624 N N . PRO A 1 77 ? 11.605 1.542 -26.739 1.00 97.25 77 PRO A N 1
ATOM 625 C CA . PRO A 1 77 ? 12.615 1.168 -25.745 1.00 97.25 77 PRO A CA 1
ATOM 626 C C . PRO A 1 77 ? 13.123 2.338 -24.896 1.00 97.25 77 PRO A C 1
ATOM 628 O O . PRO A 1 77 ? 13.899 2.134 -23.965 1.00 97.25 77 PRO A O 1
ATOM 631 N N . TYR A 1 78 ? 12.734 3.573 -25.210 1.00 98.19 78 TYR A N 1
ATOM 632 C CA . TYR A 1 78 ? 13.216 4.761 -24.518 1.00 98.19 78 TYR A CA 1
ATOM 633 C C . TYR A 1 78 ? 12.271 5.177 -23.392 1.00 98.19 78 TYR A C 1
ATOM 635 O O . TYR A 1 78 ? 11.101 5.467 -23.619 1.00 98.19 78 TYR A O 1
ATOM 643 N N . PHE A 1 79 ? 12.804 5.304 -22.180 1.00 98.31 79 PHE A N 1
ATOM 644 C CA . PHE A 1 79 ? 12.078 5.792 -21.005 1.00 98.31 79 PHE A CA 1
ATOM 645 C C . PHE A 1 79 ? 12.774 7.019 -20.426 1.00 98.31 79 PHE A C 1
ATOM 647 O O . PHE A 1 79 ? 13.987 7.003 -20.213 1.00 98.31 79 PHE A O 1
ATOM 654 N N . ILE A 1 80 ? 12.033 8.095 -20.164 1.00 98.25 80 ILE A N 1
ATOM 655 C CA . ILE A 1 80 ? 12.616 9.360 -19.705 1.00 98.25 80 ILE A CA 1
ATOM 656 C C . ILE A 1 80 ? 12.863 9.321 -18.191 1.00 98.25 80 ILE A C 1
ATOM 658 O O . ILE A 1 80 ? 11.920 9.343 -17.398 1.00 98.25 80 ILE A O 1
ATOM 662 N N . HIS A 1 81 ? 14.133 9.317 -17.774 1.00 96.75 81 HIS A N 1
ATOM 663 C CA . HIS A 1 81 ? 14.513 9.273 -16.354 1.00 96.75 81 HIS A CA 1
ATOM 664 C C . HIS A 1 81 ? 14.638 10.662 -15.708 1.00 96.75 81 HIS A C 1
ATOM 666 O O . HIS A 1 81 ? 14.553 10.782 -14.487 1.00 96.75 81 HIS A O 1
ATOM 672 N N . ASP A 1 82 ? 14.809 11.719 -16.507 1.00 97.44 82 ASP A N 1
ATOM 673 C CA . ASP A 1 82 ? 14.864 13.110 -16.046 1.00 97.44 82 ASP A CA 1
ATOM 674 C C . ASP A 1 82 ? 14.028 13.998 -16.977 1.00 97.44 82 ASP A C 1
ATOM 676 O O . ASP A 1 82 ? 14.463 14.391 -18.056 1.00 97.44 82 ASP A O 1
ATOM 680 N N . SER A 1 83 ? 12.785 14.265 -16.565 1.00 96.94 83 SER A N 1
ATOM 681 C CA . SER A 1 83 ? 11.749 14.851 -17.423 1.00 96.94 83 SER A CA 1
ATOM 682 C C . SER A 1 83 ? 11.495 16.341 -17.179 1.00 96.94 83 SER A C 1
ATOM 684 O O . SER A 1 83 ? 10.408 16.837 -17.482 1.00 96.94 83 SER A O 1
ATOM 686 N N . TYR A 1 84 ? 12.466 17.065 -16.612 1.00 96.25 84 TYR A N 1
ATOM 687 C CA . TYR A 1 84 ? 12.302 18.485 -16.263 1.00 96.25 84 TYR A CA 1
ATOM 688 C C . TYR A 1 84 ? 11.985 19.385 -17.474 1.00 96.25 84 TYR A C 1
ATOM 690 O O . TYR A 1 84 ? 11.325 20.407 -17.307 1.00 96.25 84 TYR A O 1
ATOM 698 N N . ASP A 1 85 ? 12.439 18.993 -18.669 1.00 96.56 85 ASP A N 1
ATOM 699 C CA . ASP A 1 85 ? 12.239 19.693 -19.952 1.00 96.56 85 ASP A CA 1
ATOM 700 C C . ASP A 1 85 ? 11.494 18.814 -20.975 1.00 96.56 85 ASP A C 1
ATOM 702 O O . ASP A 1 85 ? 11.675 18.918 -22.185 1.00 96.56 85 ASP A O 1
ATOM 706 N N . SER A 1 86 ? 10.685 17.867 -20.490 1.00 97.25 86 SER A N 1
ATOM 707 C CA . SER A 1 86 ? 9.844 17.022 -21.344 1.00 97.25 86 SER A CA 1
ATOM 708 C C . SER A 1 86 ? 8.441 17.603 -21.504 1.00 97.25 86 SER A C 1
ATOM 710 O O . SER A 1 86 ? 7.934 18.313 -20.634 1.00 97.25 86 SER A O 1
ATOM 712 N N . SER A 1 87 ? 7.786 17.261 -22.613 1.00 97.19 87 SER A N 1
ATOM 713 C CA . SER A 1 87 ? 6.426 17.709 -22.916 1.00 97.19 87 SER A CA 1
ATOM 714 C C . SER A 1 87 ? 5.371 17.081 -21.997 1.00 97.19 87 SER A C 1
ATOM 716 O O . SER A 1 87 ? 5.625 16.108 -21.278 1.00 97.19 87 SER A O 1
ATOM 718 N N . ASP A 1 88 ? 4.140 17.589 -22.087 1.00 96.62 88 ASP A N 1
ATOM 719 C CA . ASP A 1 88 ? 2.981 17.024 -21.388 1.00 96.62 88 ASP A CA 1
ATOM 720 C C . ASP A 1 88 ? 2.714 15.561 -21.767 1.00 96.62 88 ASP A C 1
ATOM 722 O O . ASP A 1 88 ? 2.208 14.810 -20.942 1.00 96.62 88 ASP A O 1
ATOM 726 N N . ALA A 1 89 ? 3.096 15.114 -22.970 1.00 95.50 89 ALA A N 1
ATOM 727 C CA . ALA A 1 89 ? 2.945 13.712 -23.365 1.00 95.50 89 ALA A CA 1
ATOM 728 C C . ALA A 1 89 ? 3.693 12.756 -22.413 1.00 95.50 89 ALA A C 1
ATOM 730 O O . ALA A 1 89 ? 3.187 11.674 -22.129 1.00 95.50 89 ALA A O 1
ATOM 731 N N . ILE A 1 90 ? 4.835 13.199 -21.871 1.00 97.31 90 ILE A N 1
ATOM 732 C CA . ILE A 1 90 ? 5.647 12.480 -20.876 1.00 97.31 90 ILE A CA 1
ATOM 733 C C . ILE A 1 90 ? 5.245 12.855 -19.438 1.00 97.31 90 ILE A C 1
ATOM 735 O O . ILE A 1 90 ? 5.248 12.021 -18.531 1.00 97.31 90 ILE A O 1
ATOM 739 N N . ASN A 1 91 ? 4.921 14.128 -19.194 1.00 97.75 91 ASN A N 1
ATOM 740 C CA . ASN A 1 91 ? 4.737 14.658 -17.842 1.00 97.75 91 ASN A CA 1
ATOM 741 C C . ASN A 1 91 ? 3.293 14.636 -17.315 1.00 97.75 91 ASN A C 1
ATOM 743 O O . ASN A 1 91 ? 3.103 14.873 -16.116 1.00 97.75 91 ASN A O 1
ATOM 747 N N . LYS A 1 92 ? 2.294 14.322 -18.145 1.00 97.19 92 LYS A N 1
ATOM 748 C CA . LYS A 1 92 ? 0.892 14.240 -17.717 1.00 97.19 92 LYS A CA 1
ATOM 749 C C . LYS A 1 92 ? 0.674 13.189 -16.628 1.00 97.19 92 LYS A C 1
ATOM 751 O O . LYS A 1 92 ? 1.395 12.198 -16.517 1.00 97.19 92 LYS A O 1
ATOM 756 N N . PHE A 1 93 ? -0.367 13.423 -15.840 1.00 97.56 93 PHE A N 1
ATOM 757 C CA . PHE A 1 93 ? -0.981 12.403 -15.004 1.00 97.56 93 PHE A CA 1
ATOM 758 C C . PHE A 1 93 ? -2.050 11.683 -15.834 1.00 97.56 93 PHE A C 1
ATOM 760 O O . PHE A 1 93 ? -2.930 12.332 -16.405 1.00 97.56 93 PHE A O 1
ATOM 767 N N . GLU A 1 94 ? -1.966 10.361 -15.933 1.00 96.94 94 GLU A N 1
ATOM 768 C CA . GLU A 1 94 ? -2.863 9.550 -16.759 1.00 96.94 94 GLU A CA 1
ATOM 769 C C . GLU A 1 94 ? -4.132 9.183 -15.979 1.00 96.94 94 GLU A C 1
ATOM 771 O O . GLU A 1 94 ? -4.267 8.074 -15.476 1.00 96.94 94 GLU A O 1
ATOM 776 N N . TRP A 1 95 ? -5.070 10.128 -15.868 1.00 96.62 95 TRP A N 1
ATOM 777 C CA . TRP A 1 95 ? -6.303 9.952 -15.086 1.00 96.62 95 TRP A CA 1
ATOM 778 C C . TRP A 1 95 ? -7.144 8.738 -15.495 1.00 96.62 95 TRP A C 1
ATOM 780 O O . TRP A 1 95 ? -7.807 8.152 -14.645 1.00 96.62 95 TRP A O 1
ATOM 790 N N . GLU A 1 96 ? -7.119 8.344 -16.768 1.00 96.88 96 GLU A N 1
ATOM 791 C CA . GLU A 1 96 ? -7.842 7.164 -17.260 1.00 96.88 96 GLU A CA 1
ATOM 792 C C . GLU A 1 96 ? -7.341 5.879 -16.585 1.00 96.88 96 GLU A C 1
ATOM 794 O O . GLU A 1 96 ? -8.155 5.076 -16.149 1.00 96.88 96 GLU A O 1
ATOM 799 N N . LYS A 1 97 ? -6.029 5.744 -16.343 1.00 96.62 97 LYS A N 1
ATOM 800 C CA . LYS A 1 97 ? -5.438 4.578 -15.657 1.00 96.62 97 LYS A CA 1
ATOM 801 C C . LYS A 1 97 ? -5.841 4.450 -14.184 1.00 96.62 97 LYS A C 1
ATOM 803 O O . LYS A 1 97 ? -5.566 3.432 -13.564 1.00 96.62 97 LYS A O 1
ATOM 808 N N . VAL A 1 98 ? -6.464 5.484 -13.621 1.00 95.19 98 VAL A N 1
ATOM 809 C CA . VAL A 1 98 ? -6.943 5.509 -12.232 1.00 95.19 98 VAL A CA 1
ATOM 810 C C . VAL A 1 98 ? -8.459 5.315 -12.148 1.00 95.19 98 VAL A C 1
ATOM 812 O O . VAL A 1 98 ? -8.951 4.867 -11.122 1.00 95.19 98 VAL A O 1
ATOM 815 N N . ASN A 1 99 ? -9.206 5.641 -13.209 1.00 92.62 99 ASN A N 1
ATOM 816 C CA . ASN A 1 99 ? -10.674 5.663 -13.179 1.00 92.62 99 ASN A CA 1
ATOM 817 C C . ASN A 1 99 ? -11.338 4.624 -14.096 1.00 92.62 99 ASN A C 1
ATOM 819 O O . ASN A 1 99 ? -12.511 4.318 -13.897 1.00 92.62 99 ASN A O 1
ATOM 823 N N . ASP A 1 100 ? -10.635 4.126 -15.114 1.00 95.62 100 ASP A N 1
ATOM 824 C CA . ASP A 1 100 ? -11.175 3.191 -16.102 1.00 95.62 100 ASP A CA 1
ATOM 825 C C . ASP A 1 100 ? -10.689 1.765 -15.810 1.00 95.62 100 ASP A C 1
ATOM 827 O O . ASP A 1 100 ? -9.640 1.325 -16.282 1.00 95.62 100 ASP A O 1
ATOM 831 N N . GLU A 1 101 ? -11.454 1.051 -14.983 1.00 95.62 101 GLU A N 1
ATOM 832 C CA . GLU A 1 101 ? -11.170 -0.340 -14.607 1.00 95.62 101 GLU A CA 1
ATOM 833 C C . GLU A 1 101 ? -11.356 -1.312 -15.782 1.00 95.62 101 GLU A C 1
ATOM 835 O O . GLU A 1 101 ? -10.713 -2.358 -15.819 1.00 95.62 101 GLU A O 1
ATOM 840 N N . GLU A 1 102 ? -12.198 -0.973 -16.764 1.00 95.94 102 GLU A N 1
ATOM 841 C CA . GLU A 1 102 ? -12.418 -1.819 -17.941 1.00 95.94 102 GLU A CA 1
ATOM 842 C C . GLU A 1 102 ? -11.177 -1.823 -18.841 1.00 95.94 102 GLU A C 1
ATOM 844 O O . GLU A 1 102 ? -10.765 -2.878 -19.330 1.00 95.94 102 GLU A O 1
ATOM 849 N N . GLN A 1 103 ? -10.555 -0.655 -19.031 1.00 96.62 103 GLN A N 1
ATOM 850 C CA . GLN A 1 103 ? -9.368 -0.520 -19.869 1.00 96.62 103 GLN A CA 1
ATOM 851 C C . GLN A 1 103 ? -8.053 -0.787 -19.119 1.00 96.62 103 GLN A C 1
ATOM 853 O O . GLN A 1 103 ? -7.118 -1.329 -19.713 1.00 96.62 103 GLN A O 1
ATOM 858 N N . TYR A 1 104 ? -7.960 -0.420 -17.836 1.00 97.25 104 TYR A N 1
ATOM 859 C CA . TYR A 1 104 ? -6.718 -0.477 -17.055 1.00 97.25 104 TYR A CA 1
ATOM 860 C C . TYR A 1 104 ? -6.896 -1.159 -15.685 1.00 97.25 104 TYR A C 1
ATOM 862 O O . TYR A 1 104 ? -6.535 -0.572 -14.658 1.00 97.25 104 TYR A O 1
ATOM 870 N N . PRO A 1 105 ? -7.389 -2.411 -15.636 1.00 97.25 105 PRO A N 1
ATOM 871 C CA . PRO A 1 105 ? -7.741 -3.082 -14.382 1.00 97.25 105 PRO A CA 1
ATOM 872 C C . PRO A 1 105 ? -6.569 -3.161 -13.394 1.00 97.25 105 PRO A C 1
ATOM 874 O O . PRO A 1 105 ? -6.739 -2.870 -12.212 1.00 97.25 105 PRO A O 1
ATOM 877 N N . ASP A 1 106 ? -5.354 -3.471 -13.860 1.00 97.44 106 ASP A N 1
ATOM 878 C CA . ASP A 1 106 ? -4.185 -3.579 -12.977 1.00 97.44 106 ASP A CA 1
ATOM 879 C C . ASP A 1 106 ? -3.758 -2.234 -12.373 1.00 97.44 106 ASP A C 1
ATOM 881 O O . ASP A 1 106 ? -3.327 -2.188 -11.220 1.00 97.44 106 ASP A O 1
ATOM 885 N N . HIS A 1 107 ? -3.883 -1.137 -13.128 1.00 98.25 107 HIS A N 1
ATOM 886 C CA . HIS A 1 107 ? -3.534 0.204 -12.654 1.00 98.25 107 HIS A CA 1
ATOM 887 C C . HIS A 1 107 ? -4.550 0.708 -11.621 1.00 98.25 107 HIS A C 1
ATOM 889 O O . HIS A 1 107 ? -4.151 1.205 -10.565 1.00 98.25 107 HIS A O 1
ATOM 895 N N . VAL A 1 108 ? -5.848 0.521 -11.893 1.00 98.12 108 VAL A N 1
ATOM 896 C CA . VAL A 1 108 ? -6.931 0.862 -10.957 1.00 98.12 108 VAL A CA 1
ATOM 897 C C . VAL A 1 108 ? -6.802 0.039 -9.679 1.00 98.12 108 VAL A C 1
ATOM 899 O O . VAL A 1 108 ? -6.836 0.595 -8.582 1.00 98.12 108 VAL A O 1
ATOM 902 N N . LYS A 1 109 ? -6.540 -1.266 -9.804 1.00 98.00 109 LYS A N 1
ATOM 903 C CA . LYS A 1 109 ? -6.299 -2.143 -8.656 1.00 98.00 109 LYS A CA 1
ATOM 904 C C . LYS A 1 109 ? -5.117 -1.675 -7.813 1.00 98.00 109 LYS A C 1
ATOM 906 O O . LYS A 1 109 ? -5.246 -1.589 -6.598 1.00 98.00 109 LYS A O 1
ATOM 911 N N . THR A 1 110 ? -3.975 -1.344 -8.418 1.00 98.44 110 THR A N 1
ATOM 912 C CA . THR A 1 110 ? -2.829 -0.799 -7.668 1.00 98.44 110 THR A CA 1
ATOM 913 C C . THR A 1 110 ? -3.177 0.526 -6.986 1.00 98.44 110 THR A C 1
ATOM 915 O O . THR A 1 110 ? -2.750 0.745 -5.849 1.00 98.44 110 THR A O 1
ATOM 918 N N . SER A 1 111 ? -3.988 1.372 -7.626 1.00 98.12 111 SER A N 1
ATOM 919 C CA . SER A 1 111 ? -4.451 2.635 -7.043 1.00 98.12 111 SER A CA 1
ATOM 920 C C . SER A 1 111 ? -5.299 2.405 -5.792 1.00 98.12 111 SER A C 1
ATOM 922 O O . SER A 1 111 ? -4.972 2.941 -4.731 1.00 98.12 111 SER A O 1
ATOM 924 N N . GLU A 1 112 ? -6.331 1.560 -5.873 1.00 97.88 112 GLU A N 1
ATOM 925 C CA . GLU A 1 112 ? -7.174 1.219 -4.717 1.00 97.88 112 GLU A CA 1
ATOM 926 C C . GLU A 1 112 ? -6.383 0.482 -3.629 1.00 97.88 112 GLU A C 1
ATOM 928 O O . GLU A 1 112 ? -6.544 0.768 -2.445 1.00 97.88 112 GLU A O 1
ATOM 933 N N . TYR A 1 113 ? -5.454 -0.397 -4.008 1.00 98.56 113 TYR A N 1
ATOM 934 C CA . TYR A 1 113 ? -4.563 -1.068 -3.063 1.00 98.56 113 TYR A CA 1
ATOM 935 C C . TYR A 1 113 ? -3.681 -0.061 -2.310 1.00 98.56 113 TYR A C 1
ATOM 937 O O . TYR A 1 113 ? -3.553 -0.115 -1.090 1.00 98.56 113 TYR A O 1
ATOM 945 N N . THR A 1 114 ? -3.100 0.912 -3.018 1.00 98.50 114 THR A N 1
ATOM 946 C CA . THR A 1 114 ? -2.275 1.963 -2.404 1.00 98.50 114 THR A CA 1
ATOM 947 C C . THR A 1 114 ? -3.104 2.851 -1.479 1.00 98.50 114 THR A C 1
ATOM 949 O O . THR A 1 114 ? -2.640 3.207 -0.397 1.00 98.50 114 THR A O 1
ATOM 952 N N . LYS A 1 115 ? -4.340 3.177 -1.866 1.00 97.75 115 LYS A N 1
ATOM 953 C CA . LYS A 1 115 ? -5.293 3.895 -1.012 1.00 97.75 115 LYS A CA 1
ATOM 954 C C . LYS A 1 115 ? -5.594 3.116 0.271 1.00 97.75 115 LYS A C 1
ATOM 956 O O . LYS A 1 115 ? -5.464 3.685 1.350 1.00 97.75 115 LYS A O 1
ATOM 961 N N . GLY A 1 116 ? -5.887 1.823 0.170 1.00 97.69 116 GLY A N 1
ATOM 962 C CA . GLY A 1 116 ? -6.123 0.964 1.329 1.00 97.69 116 GLY A CA 1
ATOM 963 C C . GLY A 1 116 ? -4.915 0.852 2.266 1.00 97.69 116 GLY A C 1
ATOM 964 O O . GLY A 1 116 ? -5.064 0.873 3.484 1.00 97.69 116 GLY A O 1
ATOM 965 N N . LEU A 1 117 ? -3.693 0.826 1.725 1.00 98.56 117 LEU A N 1
ATOM 966 C CA . LEU A 1 117 ? -2.470 0.891 2.535 1.00 98.56 117 LEU A CA 1
ATOM 967 C C . LEU A 1 117 ? -2.305 2.237 3.263 1.00 98.56 117 LEU A C 1
ATOM 969 O O . LEU A 1 117 ? -1.790 2.268 4.380 1.00 98.56 117 LEU A O 1
ATOM 973 N N . ILE A 1 118 ? -2.718 3.353 2.650 1.00 97.12 118 ILE A N 1
ATOM 974 C CA . ILE A 1 118 ? -2.723 4.668 3.311 1.00 97.12 118 ILE A CA 1
ATOM 975 C C . ILE A 1 118 ? -3.751 4.683 4.446 1.00 97.12 118 ILE A C 1
ATOM 977 O O . ILE A 1 118 ? -3.442 5.183 5.525 1.00 97.12 118 ILE A O 1
ATOM 981 N N . GLU A 1 119 ? -4.944 4.132 4.218 1.00 94.94 119 GLU A N 1
ATOM 982 C CA . GLU A 1 119 ? -5.986 3.991 5.243 1.00 94.94 119 GLU A CA 1
ATOM 983 C C . GLU A 1 119 ? -5.482 3.149 6.420 1.00 94.94 119 GLU A C 1
ATOM 985 O O . GLU A 1 119 ? -5.544 3.608 7.558 1.00 94.94 119 GLU A O 1
ATOM 990 N N . LEU A 1 120 ? -4.866 1.994 6.145 1.00 96.00 120 LEU A N 1
ATOM 991 C CA . LEU A 1 120 ? -4.221 1.157 7.159 1.00 96.00 120 LEU A CA 1
ATOM 992 C C . LEU A 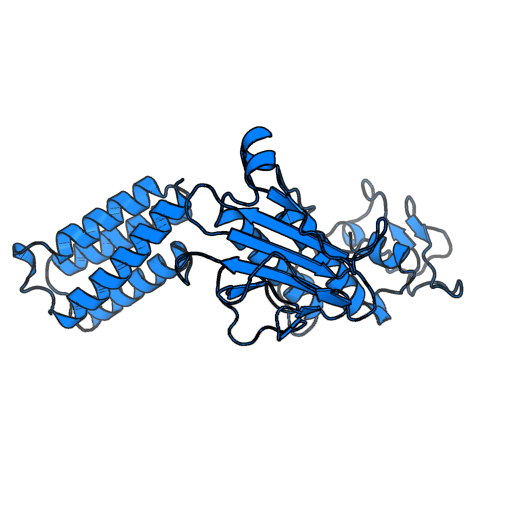1 120 ? -3.143 1.914 7.938 1.00 96.00 120 LEU A C 1
ATOM 994 O O . LEU A 1 120 ? -3.113 1.875 9.163 1.00 96.00 120 LEU A O 1
ATOM 998 N N . ARG A 1 121 ? -2.250 2.629 7.249 1.00 96.69 121 ARG A N 1
ATOM 999 C CA . ARG A 1 121 ? -1.206 3.406 7.926 1.00 96.69 121 ARG A CA 1
ATOM 1000 C C . ARG A 1 121 ? -1.797 4.450 8.873 1.00 96.69 121 ARG A C 1
ATOM 1002 O O . ARG A 1 121 ? -1.226 4.701 9.925 1.00 96.69 121 ARG A O 1
ATOM 1009 N N . ARG A 1 122 ? -2.893 5.100 8.474 1.00 91.19 122 ARG A N 1
ATOM 1010 C CA . ARG A 1 122 ? -3.548 6.143 9.275 1.00 91.19 122 ARG A CA 1
ATOM 1011 C C . ARG A 1 122 ? -4.355 5.579 10.438 1.00 91.19 122 ARG A C 1
ATOM 1013 O O . ARG A 1 122 ? -4.597 6.317 11.380 1.00 91.19 122 ARG A O 1
ATOM 1020 N N . SER A 1 123 ? -4.778 4.320 10.373 1.00 88.81 123 SER A N 1
ATOM 1021 C CA . SER A 1 123 ? -5.646 3.728 11.389 1.00 88.81 123 SER A CA 1
ATOM 1022 C C . SER A 1 123 ? -4.904 3.277 12.647 1.00 88.81 123 SER A C 1
ATOM 1024 O O . SER A 1 123 ? -5.547 2.872 13.608 1.00 88.81 123 SER A O 1
ATOM 1026 N N . THR A 1 124 ? -3.572 3.253 12.647 1.00 92.12 124 THR A N 1
ATOM 1027 C CA . THR A 1 124 ? -2.784 2.748 13.776 1.00 92.12 124 THR A CA 1
ATOM 1028 C C . THR A 1 124 ? -1.452 3.465 13.892 1.00 92.12 124 THR A C 1
ATOM 1030 O O . THR A 1 124 ? -0.775 3.715 12.890 1.00 92.12 124 THR A O 1
ATOM 1033 N N . ASN A 1 125 ? -1.011 3.716 15.123 1.00 93.12 125 ASN A N 1
ATOM 1034 C CA . ASN A 1 125 ? 0.333 4.223 15.357 1.00 93.12 125 ASN A CA 1
ATOM 1035 C C . ASN A 1 125 ? 1.443 3.159 15.235 1.00 93.12 125 ASN A C 1
ATOM 1037 O O . ASN A 1 125 ? 2.622 3.527 15.257 1.00 93.12 125 ASN A O 1
ATOM 1041 N N . ALA A 1 126 ? 1.099 1.874 15.048 1.00 96.12 126 ALA A N 1
ATOM 1042 C CA . ALA A 1 126 ? 2.058 0.771 14.931 1.00 96.12 126 ALA A CA 1
ATOM 1043 C C . ALA A 1 126 ? 3.088 0.992 13.811 1.00 96.12 126 ALA A C 1
ATOM 1045 O O . ALA A 1 126 ? 4.212 0.506 13.894 1.00 96.12 126 ALA A O 1
ATOM 1046 N N . PHE A 1 127 ? 2.743 1.756 12.768 1.00 97.44 127 PHE A N 1
ATOM 1047 C CA . PHE A 1 127 ? 3.632 2.063 11.639 1.00 97.44 127 PHE A CA 1
ATOM 1048 C C . PHE A 1 127 ? 4.247 3.473 11.694 1.00 97.44 127 PHE A C 1
ATOM 1050 O O . PHE A 1 127 ? 4.912 3.894 10.742 1.00 97.44 127 PHE A O 1
ATOM 1057 N N . SER A 1 128 ? 4.026 4.232 12.771 1.00 95.81 128 SER A N 1
ATOM 1058 C CA . SER A 1 128 ? 4.417 5.645 12.863 1.00 95.81 128 SER A CA 1
ATOM 1059 C C . SER A 1 128 ? 4.813 6.094 14.273 1.00 95.81 128 SER A C 1
ATOM 1061 O O . SER A 1 128 ? 4.509 7.223 14.673 1.00 95.81 128 SER A O 1
ATOM 1063 N N . HIS A 1 129 ? 5.516 5.247 15.023 1.00 95.44 129 HIS A N 1
ATOM 1064 C CA . HIS A 1 129 ? 6.006 5.599 16.354 1.00 95.44 129 HIS A CA 1
ATOM 1065 C C . HIS A 1 129 ? 6.865 6.874 16.338 1.00 95.44 129 HIS A C 1
ATOM 1067 O O . HIS A 1 129 ? 7.639 7.141 15.415 1.00 95.44 129 HIS A O 1
ATOM 1073 N N . HIS A 1 130 ? 6.750 7.668 17.404 1.00 91.75 130 HIS A N 1
ATOM 1074 C CA . HIS A 1 130 ? 7.340 9.010 17.472 1.00 91.75 130 HIS A CA 1
ATOM 1075 C C . HIS A 1 130 ? 8.789 9.047 17.987 1.00 91.75 130 HIS A C 1
ATOM 1077 O O . HIS A 1 130 ? 9.421 10.106 17.956 1.00 91.75 130 HIS A O 1
ATOM 1083 N N . SER A 1 131 ? 9.324 7.931 18.493 1.00 94.00 131 SER A N 1
ATOM 1084 C CA . SER A 1 131 ? 10.674 7.855 19.063 1.00 94.00 131 SER A CA 1
ATOM 1085 C C . SER A 1 131 ? 11.372 6.542 18.714 1.00 94.00 131 SER A C 1
ATOM 1087 O O . SER A 1 131 ? 10.729 5.523 18.485 1.00 94.00 131 SER A O 1
ATOM 1089 N N . MET A 1 132 ? 12.709 6.565 18.707 1.00 96.06 132 MET A N 1
ATOM 1090 C CA . MET A 1 132 ? 13.516 5.359 18.496 1.00 96.06 132 MET A CA 1
ATOM 1091 C C . MET A 1 132 ? 13.279 4.314 19.595 1.00 96.06 132 MET A C 1
ATOM 1093 O O . MET A 1 132 ? 13.186 3.137 19.290 1.00 96.06 132 MET A O 1
ATOM 1097 N N . GLU A 1 133 ? 13.125 4.747 20.850 1.00 96.62 133 GLU A N 1
ATOM 1098 C CA . GLU A 1 133 ? 12.832 3.863 21.989 1.00 96.62 133 GLU A CA 1
ATOM 1099 C C . GLU A 1 133 ? 11.517 3.101 21.777 1.00 96.62 133 GLU A C 1
ATOM 1101 O O . GLU A 1 133 ? 11.490 1.881 21.889 1.00 96.62 133 GLU A O 1
ATOM 1106 N N . ALA A 1 134 ? 10.454 3.792 21.346 1.00 94.62 134 ALA A N 1
ATOM 1107 C CA . ALA A 1 134 ? 9.185 3.142 21.034 1.00 94.62 134 ALA A CA 1
ATOM 1108 C C . ALA A 1 134 ? 9.310 2.160 19.858 1.00 94.62 134 ALA A C 1
ATOM 1110 O O . ALA A 1 134 ? 8.674 1.112 19.879 1.00 94.62 134 ALA A O 1
ATOM 1111 N N . ILE A 1 135 ? 10.137 2.464 18.852 1.00 97.38 135 ILE A N 1
ATOM 1112 C CA . ILE A 1 135 ? 10.400 1.543 17.737 1.00 97.38 135 ILE A CA 1
ATOM 1113 C C . ILE A 1 135 ? 11.144 0.295 18.230 1.00 97.38 135 ILE A C 1
ATOM 1115 O O . ILE A 1 135 ? 10.740 -0.810 17.891 1.00 97.38 135 ILE A O 1
ATOM 1119 N N . GLU A 1 136 ? 12.197 0.453 19.036 1.00 97.06 136 GLU A N 1
ATOM 1120 C CA . GLU A 1 136 ? 12.987 -0.665 19.578 1.00 97.06 136 GLU A CA 1
ATOM 1121 C C . GLU A 1 136 ? 12.160 -1.588 20.485 1.00 97.06 136 GLU A C 1
ATOM 1123 O O . GLU A 1 136 ? 12.414 -2.790 20.536 1.00 97.06 136 GLU A O 1
ATOM 1128 N N . GLU A 1 137 ? 11.166 -1.044 21.190 1.00 96.69 137 GLU A N 1
ATOM 1129 C CA . GLU A 1 137 ? 10.277 -1.818 22.061 1.00 96.69 137 GLU A CA 1
ATOM 1130 C C . GLU A 1 137 ? 9.130 -2.508 21.308 1.00 96.69 137 GLU A C 1
ATOM 1132 O O . GLU A 1 137 ? 8.717 -3.607 21.694 1.00 96.69 137 GLU A O 1
ATOM 1137 N N . ASN A 1 138 ? 8.592 -1.884 20.255 1.00 96.38 138 ASN A N 1
ATOM 1138 C CA . ASN A 1 138 ? 7.327 -2.305 19.641 1.00 96.38 138 ASN A CA 1
ATOM 1139 C C . ASN A 1 138 ? 7.458 -2.889 18.232 1.00 96.38 138 ASN A C 1
ATOM 1141 O O . ASN A 1 138 ? 6.509 -3.514 17.763 1.00 96.38 138 ASN A O 1
ATOM 1145 N N . VAL A 1 139 ? 8.607 -2.744 17.572 1.00 97.62 139 VAL A N 1
ATOM 1146 C CA . VAL A 1 139 ? 8.851 -3.295 16.234 1.00 97.62 139 VAL A CA 1
ATOM 1147 C C . VAL A 1 139 ? 9.970 -4.323 16.305 1.00 97.62 139 VAL A C 1
ATOM 1149 O O . VAL A 1 139 ? 11.081 -4.016 16.735 1.00 97.62 139 VAL A O 1
ATOM 1152 N N . SER A 1 140 ? 9.701 -5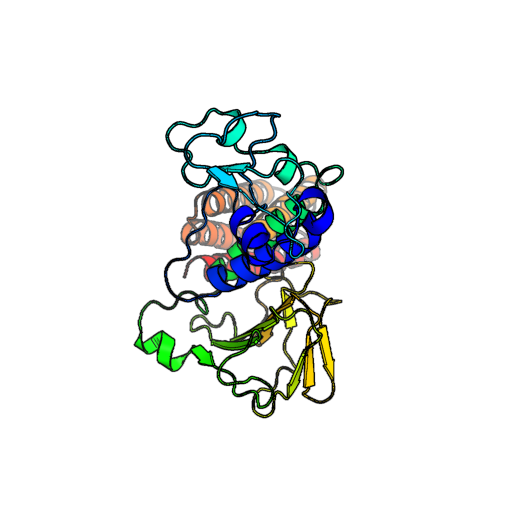.548 15.857 1.00 95.88 140 SER A N 1
ATOM 1153 C CA . SER A 1 140 ? 10.681 -6.634 15.899 1.00 95.88 140 SER A CA 1
ATOM 1154 C C . SER A 1 140 ? 10.680 -7.460 14.615 1.00 95.88 140 SER A C 1
ATOM 1156 O O . SER A 1 140 ? 9.645 -7.678 13.989 1.00 95.88 140 SER A O 1
ATOM 1158 N N . LEU A 1 141 ? 11.864 -7.902 14.186 1.00 96.25 141 LEU A N 1
ATOM 1159 C CA . LEU A 1 141 ? 11.983 -8.856 13.085 1.00 96.25 141 LEU A CA 1
ATOM 1160 C C . LEU A 1 141 ? 11.558 -10.240 13.588 1.00 96.25 141 LEU A C 1
ATOM 1162 O O . LEU A 1 141 ? 12.002 -10.665 14.655 1.00 96.25 141 LEU A O 1
ATOM 1166 N N . ILE A 1 142 ? 10.737 -10.947 12.814 1.00 94.44 142 ILE A N 1
ATOM 1167 C CA . ILE A 1 142 ? 10.333 -12.313 13.151 1.00 94.44 142 ILE A CA 1
ATOM 1168 C C . ILE A 1 142 ? 11.459 -13.258 12.730 1.00 94.44 142 ILE A C 1
ATOM 1170 O O . ILE A 1 142 ? 11.872 -13.254 11.570 1.00 94.44 142 ILE A O 1
ATOM 1174 N N . ASP A 1 143 ? 11.949 -14.074 13.663 1.00 92.56 143 ASP A N 1
ATOM 1175 C CA . ASP A 1 143 ? 12.975 -15.080 13.379 1.00 92.56 143 ASP A CA 1
ATOM 1176 C C . ASP A 1 143 ? 12.352 -16.276 12.640 1.00 92.56 143 ASP A C 1
ATOM 1178 O O . ASP A 1 143 ? 11.594 -17.064 13.213 1.00 92.56 143 ASP A O 1
ATOM 1182 N N . ILE A 1 144 ? 12.632 -16.374 11.338 1.00 94.50 144 ILE A N 1
ATOM 1183 C CA . ILE A 1 144 ? 12.084 -17.396 10.441 1.00 94.50 144 ILE A CA 1
ATOM 1184 C C . ILE A 1 144 ? 13.257 -18.179 9.837 1.00 94.50 144 ILE A C 1
ATOM 1186 O O . ILE A 1 144 ? 14.002 -17.615 9.034 1.00 94.50 144 ILE A O 1
ATOM 1190 N N . PRO A 1 145 ? 13.420 -19.477 10.160 1.00 94.25 145 PRO A N 1
ATOM 1191 C CA . PRO A 1 145 ? 14.571 -20.272 9.721 1.00 94.25 145 PRO A CA 1
ATOM 1192 C C . PRO A 1 145 ? 14.745 -20.376 8.201 1.00 94.25 145 PRO A C 1
ATOM 1194 O O . PRO A 1 145 ? 15.852 -20.619 7.721 1.00 94.25 145 PRO A O 1
ATOM 1197 N N . GLU A 1 146 ? 13.653 -20.253 7.445 1.00 96.00 146 GLU A N 1
ATOM 1198 C CA . GLU A 1 146 ? 13.648 -20.311 5.982 1.00 96.00 146 GLU A CA 1
ATOM 1199 C C . GLU A 1 146 ? 14.044 -18.991 5.299 1.00 96.00 146 GLU A C 1
ATOM 1201 O O . GLU A 1 146 ? 14.105 -18.958 4.065 1.00 96.00 146 GLU A O 1
ATOM 1206 N N . ILE A 1 147 ? 14.294 -17.921 6.063 1.00 95.56 147 ILE A N 1
ATOM 1207 C CA . ILE A 1 147 ? 14.780 -16.634 5.552 1.00 95.56 147 ILE A CA 1
ATOM 1208 C C . ILE A 1 147 ? 16.299 -16.562 5.742 1.00 95.56 147 ILE A C 1
ATOM 1210 O O . ILE A 1 147 ? 16.815 -16.677 6.855 1.00 95.56 147 ILE A O 1
ATOM 1214 N N . GLY A 1 148 ? 17.024 -16.405 4.634 1.00 94.56 148 GLY A N 1
ATOM 1215 C CA . GLY A 1 148 ? 18.482 -16.269 4.635 1.00 94.56 148 GLY A CA 1
ATOM 1216 C C . GLY A 1 148 ? 18.978 -14.897 5.115 1.00 94.56 148 GLY A C 1
ATOM 1217 O O . GLY A 1 148 ? 18.206 -13.964 5.301 1.00 94.56 148 GLY A O 1
ATOM 1218 N N . GLU A 1 149 ? 20.302 -14.756 5.268 1.00 94.44 149 GLU A N 1
ATOM 1219 C CA . GLU A 1 149 ? 20.946 -13.457 5.560 1.00 94.44 149 GLU A CA 1
ATOM 1220 C C . GLU A 1 149 ? 20.704 -12.429 4.438 1.00 94.44 149 GLU A C 1
ATOM 1222 O O . GLU A 1 149 ? 20.486 -11.249 4.704 1.00 94.44 149 GLU A O 1
ATOM 1227 N N . GLU A 1 150 ? 20.699 -12.897 3.189 1.00 97.12 150 GLU A N 1
ATOM 1228 C CA . GLU A 1 150 ? 20.258 -12.158 2.007 1.00 97.12 150 GLU A CA 1
ATOM 1229 C C . GLU A 1 150 ? 19.086 -12.925 1.387 1.00 97.12 150 GLU A C 1
ATOM 1231 O O . GLU A 1 150 ? 19.241 -14.083 0.993 1.00 97.12 150 GLU A O 1
ATOM 1236 N N . ASP A 1 151 ? 17.912 -12.300 1.321 1.00 97.81 151 ASP A N 1
ATOM 1237 C CA . ASP A 1 151 ? 16.693 -12.945 0.834 1.00 97.81 151 ASP A CA 1
ATOM 1238 C C . ASP A 1 151 ? 15.718 -11.922 0.221 1.00 97.81 151 ASP A C 1
ATOM 1240 O O . ASP A 1 151 ? 15.854 -10.710 0.402 1.00 97.81 151 ASP A O 1
ATOM 1244 N N . LEU A 1 152 ? 14.725 -12.425 -0.513 1.00 98.06 152 LEU A N 1
ATOM 1245 C CA . LEU A 1 152 ? 13.612 -11.669 -1.097 1.00 98.06 152 LEU A CA 1
ATOM 1246 C C . LEU A 1 152 ? 12.333 -11.768 -0.251 1.00 98.06 152 LEU A C 1
ATOM 1248 O O . LEU A 1 152 ? 11.259 -11.370 -0.702 1.00 98.06 152 LEU A O 1
ATOM 1252 N N . VAL A 1 153 ? 12.434 -12.300 0.968 1.00 98.00 153 VAL A N 1
ATOM 1253 C CA . VAL A 1 153 ? 11.323 -12.420 1.915 1.00 98.00 153 VAL A CA 1
ATOM 1254 C C . VAL A 1 153 ? 11.672 -11.720 3.216 1.00 98.00 153 VAL A C 1
ATOM 1256 O O . VAL A 1 153 ? 12.790 -11.839 3.708 1.00 98.00 153 VAL A O 1
ATOM 1259 N N . ILE A 1 154 ? 10.699 -11.026 3.801 1.00 97.94 154 ILE A N 1
ATOM 1260 C CA . ILE A 1 154 ? 10.821 -10.438 5.136 1.00 97.94 154 ILE A CA 1
ATOM 1261 C C . ILE A 1 154 ? 9.524 -10.618 5.925 1.00 97.94 154 ILE A C 1
ATOM 1263 O O . ILE A 1 154 ? 8.431 -10.552 5.360 1.00 97.94 154 ILE A O 1
ATOM 1267 N N . GLY A 1 155 ? 9.655 -10.843 7.232 1.00 97.06 155 GLY A N 1
ATOM 1268 C CA . GLY A 1 155 ? 8.553 -10.901 8.187 1.00 97.06 155 GLY A CA 1
ATOM 1269 C C . GLY A 1 155 ? 8.886 -10.083 9.431 1.00 97.06 155 GLY A C 1
ATOM 1270 O O . GLY A 1 155 ? 9.954 -10.269 10.012 1.00 97.06 155 GLY A O 1
ATOM 1271 N N . TYR A 1 156 ? 8.003 -9.180 9.844 1.00 97.12 156 TYR A N 1
ATOM 1272 C CA . TYR A 1 156 ? 8.188 -8.393 11.063 1.00 97.12 156 TYR A CA 1
ATOM 1273 C C . TYR A 1 156 ? 6.867 -8.163 11.797 1.00 97.12 156 TYR A C 1
ATOM 1275 O O . TYR A 1 156 ? 5.786 -8.206 11.208 1.00 97.12 156 TYR A O 1
ATOM 1283 N N . GLU A 1 157 ? 6.976 -7.915 13.093 1.00 95.88 157 GLU A N 1
ATOM 1284 C CA . GLU A 1 157 ? 5.892 -7.511 13.976 1.00 95.88 157 GLU A CA 1
ATOM 1285 C C . GLU A 1 157 ? 6.012 -6.011 14.268 1.00 95.88 157 GLU A C 1
ATOM 1287 O O . GLU A 1 157 ? 7.112 -5.496 14.484 1.00 95.88 157 GLU A O 1
ATOM 1292 N N . ALA A 1 158 ? 4.883 -5.312 14.278 1.00 96.38 158 ALA A N 1
ATOM 1293 C CA . ALA A 1 158 ? 4.754 -3.927 14.702 1.00 96.38 158 ALA A CA 1
ATOM 1294 C C . ALA A 1 158 ? 3.544 -3.802 15.632 1.00 96.38 158 ALA A C 1
ATOM 1296 O O . ALA A 1 158 ? 2.407 -4.033 15.221 1.00 96.38 158 ALA A O 1
ATOM 1297 N N . ARG A 1 159 ? 3.792 -3.458 16.892 1.00 94.81 159 ARG A N 1
ATOM 1298 C CA . ARG A 1 159 ? 2.764 -3.358 17.930 1.00 94.81 159 ARG A CA 1
ATOM 1299 C C . ARG A 1 159 ? 2.348 -1.918 18.130 1.00 94.81 159 ARG A C 1
ATOM 1301 O O . ARG A 1 159 ? 3.191 -1.026 18.188 1.00 94.81 159 ARG A O 1
ATOM 1308 N N . SER A 1 160 ? 1.052 -1.683 18.235 1.00 93.25 160 SER A N 1
ATOM 1309 C CA . SER A 1 160 ? 0.559 -0.348 18.548 1.00 93.25 160 SER A CA 1
ATOM 1310 C C . SER A 1 160 ? 0.700 -0.027 20.037 1.00 93.25 160 SER A C 1
ATOM 1312 O O . SER A 1 160 ? 0.786 -0.915 20.885 1.00 93.25 160 SER A O 1
ATOM 1314 N N . THR A 1 161 ? 0.720 1.264 20.366 1.00 88.19 161 THR A N 1
ATOM 1315 C CA . THR A 1 161 ? 0.668 1.742 21.762 1.00 88.19 161 THR A CA 1
ATOM 1316 C C . THR A 1 161 ? -0.651 2.438 22.102 1.00 88.19 161 THR A C 1
ATOM 1318 O O . THR A 1 161 ? -0.776 2.991 23.192 1.00 88.19 161 THR A O 1
ATOM 1321 N N . ASP A 1 162 ? -1.585 2.471 21.154 1.00 81.25 162 ASP A N 1
ATOM 1322 C CA . ASP A 1 162 ? -2.916 3.093 21.221 1.00 81.25 162 ASP A CA 1
ATOM 1323 C C . ASP A 1 162 ? -4.040 2.033 21.250 1.00 81.25 162 ASP A C 1
ATOM 1325 O O . ASP A 1 162 ? -5.193 2.318 20.941 1.00 81.25 162 ASP A O 1
ATOM 1329 N N . ASP A 1 163 ? -3.695 0.787 21.592 1.00 81.19 163 ASP A N 1
ATOM 1330 C CA . ASP A 1 163 ? -4.605 -0.363 21.645 1.00 81.19 163 ASP A CA 1
ATOM 1331 C C . ASP A 1 163 ? -5.306 -0.701 20.303 1.00 81.19 163 ASP A C 1
ATOM 1333 O O . ASP A 1 163 ? -6.284 -1.451 20.282 1.00 81.19 163 ASP A O 1
ATOM 1337 N N . THR A 1 164 ? -4.791 -0.231 19.156 1.00 83.44 164 THR A N 1
ATOM 1338 C CA . THR A 1 164 ? -5.309 -0.588 17.813 1.00 83.44 164 THR A CA 1
ATOM 1339 C C . THR A 1 164 ? -4.872 -1.974 17.315 1.00 83.44 164 THR A C 1
ATOM 1341 O O . THR A 1 164 ? -5.266 -2.396 16.222 1.00 83.44 164 THR A O 1
ATOM 1344 N N . GLY A 1 165 ? -4.078 -2.696 18.109 1.00 88.38 165 GLY A N 1
ATOM 1345 C CA . GLY A 1 165 ? -3.657 -4.079 17.883 1.00 88.38 165 GLY A CA 1
ATOM 1346 C C . GLY A 1 165 ? -2.186 -4.257 17.500 1.00 88.38 165 GLY A C 1
ATOM 1347 O O . GLY A 1 165 ? -1.426 -3.299 17.345 1.00 88.38 165 GLY A O 1
ATOM 1348 N N . ASP A 1 166 ? -1.808 -5.518 17.347 1.00 92.56 166 ASP A N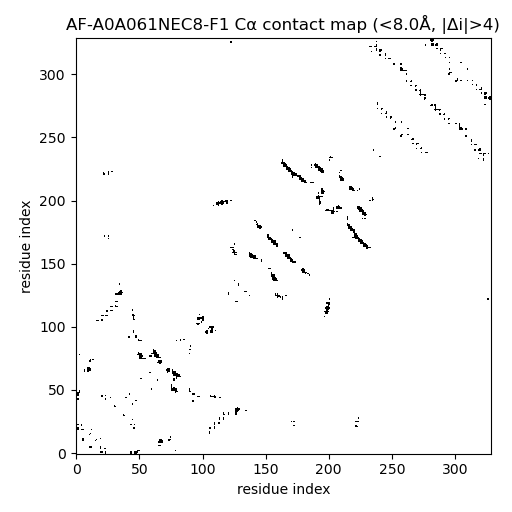 1
ATOM 1349 C CA . ASP A 1 166 ? -0.500 -5.981 16.906 1.00 92.56 166 ASP A CA 1
ATOM 1350 C C . ASP A 1 166 ? -0.577 -6.384 15.433 1.00 92.56 166 ASP A C 1
ATOM 1352 O O . ASP A 1 166 ? -1.502 -7.088 15.012 1.00 92.56 166 ASP A O 1
ATOM 1356 N N . TYR A 1 167 ? 0.394 -5.937 14.643 1.00 95.88 167 TYR A N 1
ATOM 1357 C CA . TYR A 1 167 ? 0.418 -6.129 13.200 1.00 95.88 167 TYR A CA 1
ATOM 1358 C C . TYR A 1 167 ? 1.597 -7.006 12.796 1.00 95.88 167 TYR A C 1
ATOM 1360 O O . TYR A 1 167 ? 2.741 -6.725 13.145 1.00 95.88 167 TYR A O 1
ATOM 1368 N N . TYR A 1 168 ? 1.329 -8.036 11.999 1.00 96.69 168 TYR A N 1
ATOM 1369 C CA . TYR A 1 168 ? 2.350 -8.907 11.422 1.00 96.69 168 TYR A CA 1
ATOM 1370 C C . TYR A 1 168 ? 2.391 -8.693 9.918 1.00 96.69 168 TYR A C 1
ATOM 1372 O O . TYR A 1 168 ? 1.397 -8.921 9.227 1.00 96.69 168 TYR A O 1
ATOM 1380 N N . VAL A 1 169 ? 3.536 -8.249 9.413 1.00 98.00 169 VAL A N 1
ATOM 1381 C CA . VAL A 1 169 ? 3.738 -7.929 8.001 1.00 98.00 169 VAL A CA 1
ATOM 1382 C C . VAL A 1 169 ? 4.690 -8.951 7.404 1.00 98.00 169 VAL A C 1
ATOM 1384 O O . VAL A 1 169 ? 5.824 -9.086 7.861 1.00 98.00 169 VAL A O 1
ATOM 1387 N N . PHE A 1 170 ? 4.241 -9.638 6.358 1.00 98.19 170 PHE A N 1
ATOM 1388 C CA . PHE A 1 170 ? 5.045 -10.582 5.590 1.00 98.19 170 PHE A CA 1
ATOM 1389 C C . PHE A 1 170 ? 5.060 -10.173 4.125 1.00 98.19 170 PHE A C 1
ATOM 1391 O O . PHE A 1 170 ? 4.014 -9.909 3.536 1.00 98.19 170 PHE A O 1
ATOM 1398 N N . ILE A 1 171 ? 6.238 -10.131 3.517 1.00 98.62 171 ILE A N 1
ATOM 1399 C CA . ILE A 1 171 ? 6.405 -9.719 2.124 1.00 98.62 171 ILE A CA 1
ATOM 1400 C C . ILE A 1 171 ? 7.242 -10.776 1.427 1.00 98.62 171 ILE A C 1
ATOM 1402 O O . ILE A 1 171 ? 8.402 -10.967 1.783 1.00 98.62 171 ILE A O 1
ATOM 1406 N N . ASN A 1 172 ? 6.653 -11.447 0.440 1.00 98.56 172 ASN A N 1
ATOM 1407 C CA . ASN A 1 172 ? 7.346 -12.344 -0.471 1.00 98.56 172 ASN A CA 1
ATOM 1408 C C . ASN A 1 172 ? 7.569 -11.634 -1.814 1.00 98.56 172 ASN A C 1
ATOM 1410 O O . ASN A 1 172 ? 6.656 -11.558 -2.635 1.00 98.56 172 ASN A O 1
ATOM 1414 N N . ALA A 1 173 ? 8.775 -11.109 -2.035 1.00 98.25 173 ALA A N 1
ATOM 1415 C CA . ALA A 1 173 ? 9.191 -10.511 -3.306 1.00 98.25 173 ALA A CA 1
ATOM 1416 C C . ALA A 1 173 ? 9.874 -11.518 -4.254 1.00 98.25 173 ALA A C 1
ATOM 1418 O O . ALA A 1 173 ? 10.376 -11.124 -5.310 1.00 98.25 173 ALA A O 1
ATOM 1419 N N . ASP A 1 174 ? 9.898 -12.798 -3.878 1.00 97.56 174 ASP A N 1
ATOM 1420 C CA . ASP A 1 174 ? 10.398 -13.902 -4.690 1.00 97.56 174 ASP A CA 1
ATOM 1421 C C . ASP A 1 174 ? 9.416 -14.233 -5.832 1.00 97.56 174 ASP A C 1
ATOM 1423 O O . ASP A 1 174 ? 8.217 -13.938 -5.777 1.00 97.56 174 ASP A O 1
ATOM 1427 N N . GLU A 1 175 ? 9.931 -14.888 -6.868 1.00 95.94 175 GLU A N 1
ATOM 1428 C CA . GLU A 1 175 ? 9.149 -15.424 -7.989 1.00 95.94 175 GLU A CA 1
ATOM 1429 C C . GLU A 1 175 ? 8.607 -16.830 -7.691 1.00 95.94 175 GLU A C 1
ATOM 1431 O O . GLU A 1 175 ? 7.909 -17.436 -8.506 1.00 95.94 175 GLU A O 1
ATOM 1436 N N . THR A 1 176 ? 8.909 -17.354 -6.502 1.00 97.31 176 THR A N 1
ATOM 1437 C CA . THR A 1 176 ? 8.463 -18.663 -6.032 1.00 97.31 176 THR A CA 1
ATOM 1438 C C . THR A 1 176 ? 7.614 -18.557 -4.769 1.00 97.31 176 THR A C 1
ATOM 1440 O O . THR A 1 176 ? 7.683 -17.594 -4.004 1.00 97.31 176 THR A O 1
ATOM 1443 N N . THR A 1 177 ? 6.753 -19.554 -4.560 1.00 98.19 177 THR A N 1
ATOM 1444 C CA . THR A 1 177 ? 6.008 -19.699 -3.309 1.00 98.19 177 THR A CA 1
ATOM 1445 C C . THR A 1 177 ? 6.985 -19.949 -2.166 1.00 98.19 177 THR A C 1
ATOM 1447 O O . THR A 1 177 ? 7.855 -20.817 -2.270 1.00 98.19 177 THR A O 1
ATOM 1450 N N . ARG A 1 178 ? 6.806 -19.233 -1.056 1.00 98.00 178 ARG A N 1
ATOM 1451 C CA . ARG A 1 178 ? 7.648 -19.348 0.136 1.00 98.00 178 ARG A CA 1
ATOM 1452 C C . ARG A 1 178 ? 6.833 -19.885 1.302 1.00 98.00 178 ARG A C 1
ATOM 1454 O O . ARG A 1 178 ? 5.679 -19.513 1.488 1.00 98.00 178 ARG A O 1
ATOM 1461 N N . THR A 1 179 ? 7.438 -20.782 2.070 1.00 97.38 179 THR A N 1
ATOM 1462 C CA . THR A 1 179 ? 6.819 -21.458 3.213 1.00 97.38 179 THR A CA 1
ATOM 1463 C C . THR A 1 179 ? 7.638 -21.124 4.450 1.00 97.38 179 THR A C 1
ATOM 1465 O O . THR A 1 179 ? 8.837 -21.384 4.471 1.00 97.38 179 THR A O 1
ATOM 1468 N N . LEU A 1 180 ? 6.995 -20.509 5.439 1.00 95.69 180 LEU A N 1
ATOM 1469 C CA . LEU A 1 180 ? 7.622 -19.885 6.599 1.00 95.69 180 LEU A CA 1
ATOM 1470 C C . LEU A 1 180 ? 7.125 -20.565 7.876 1.00 95.69 180 LEU A C 1
ATOM 1472 O O . LEU A 1 180 ? 5.916 -20.591 8.139 1.00 95.69 180 LEU A O 1
ATOM 1476 N N . SER A 1 181 ? 8.046 -21.105 8.672 1.00 94.50 181 SER A N 1
ATOM 1477 C CA . SER A 1 181 ? 7.722 -21.750 9.948 1.00 94.50 181 SER A CA 1
ATOM 1478 C C . SER A 1 181 ? 7.694 -20.712 11.072 1.00 94.50 181 SER A C 1
ATOM 1480 O O . SER A 1 181 ? 8.741 -20.250 11.522 1.00 94.50 181 SER A O 1
ATOM 1482 N N . LEU A 1 182 ? 6.502 -20.347 11.558 1.00 90.56 182 LEU A N 1
ATOM 1483 C CA . LEU A 1 182 ? 6.313 -19.263 12.535 1.00 90.56 182 LEU A CA 1
ATOM 1484 C C . LEU A 1 182 ? 6.515 -19.736 13.986 1.00 90.56 182 LEU A C 1
ATOM 1486 O O . LEU A 1 182 ? 5.632 -19.594 14.824 1.00 90.56 182 LEU A O 1
ATOM 1490 N N . ASN A 1 183 ? 7.664 -20.344 14.290 1.00 82.25 183 ASN A N 1
ATOM 1491 C CA . ASN A 1 183 ? 7.906 -21.087 15.540 1.00 82.25 183 ASN A CA 1
ATOM 1492 C C . ASN A 1 183 ? 7.464 -20.352 16.819 1.00 82.25 183 ASN A C 1
ATOM 1494 O O . ASN A 1 183 ? 6.745 -20.930 17.634 1.00 82.25 183 ASN A O 1
ATOM 1498 N N . ASP A 1 184 ? 7.867 -19.089 16.963 1.00 77.75 184 ASP A N 1
ATOM 1499 C CA . ASP A 1 184 ? 7.649 -18.294 18.177 1.00 77.75 184 ASP A CA 1
ATOM 1500 C C . ASP A 1 184 ? 6.470 -17.312 18.066 1.00 77.75 184 ASP A C 1
ATOM 1502 O O . ASP A 1 184 ? 6.086 -16.694 19.060 1.00 77.75 184 ASP A O 1
ATOM 1506 N N . VAL A 1 185 ? 5.861 -17.192 16.881 1.00 80.94 185 VAL A N 1
ATOM 1507 C CA . VAL A 1 185 ? 4.775 -16.243 16.609 1.00 80.94 185 VAL A CA 1
ATOM 1508 C C . VAL A 1 185 ? 3.487 -17.000 16.329 1.00 80.94 185 VAL A C 1
ATOM 1510 O O . VAL A 1 185 ? 3.352 -17.686 15.319 1.00 80.94 185 VAL A O 1
ATOM 1513 N N . ARG A 1 186 ? 2.501 -16.848 17.215 1.00 73.25 186 ARG A N 1
ATOM 1514 C CA . ARG A 1 186 ? 1.191 -17.489 17.057 1.00 73.25 186 ARG A CA 1
ATOM 1515 C C . ARG A 1 186 ? 0.188 -16.486 16.508 1.00 73.25 186 ARG A C 1
ATOM 1517 O O . ARG A 1 186 ? -0.337 -15.662 17.244 1.00 73.25 186 ARG A O 1
ATOM 1524 N N . ILE A 1 187 ? -0.100 -16.610 15.217 1.00 81.25 187 ILE A N 1
ATOM 1525 C CA . ILE A 1 187 ? -1.078 -15.790 14.483 1.00 81.25 187 ILE A CA 1
ATOM 1526 C C . ILE A 1 187 ? -2.444 -16.486 14.339 1.00 81.25 187 ILE A C 1
ATOM 1528 O O . ILE A 1 187 ? -3.210 -16.180 13.434 1.00 81.25 187 ILE A O 1
ATOM 1532 N N . GLU A 1 188 ? -2.753 -17.452 15.208 1.00 76.94 188 GLU A N 1
ATOM 1533 C CA . GLU A 1 188 ? -3.963 -18.289 15.119 1.00 76.94 188 GLU A CA 1
ATOM 1534 C C . GLU A 1 188 ? -5.259 -17.467 15.201 1.00 76.94 188 GLU A C 1
ATOM 1536 O O . GLU A 1 188 ? -6.216 -17.749 14.482 1.00 76.94 188 GLU A O 1
ATOM 1541 N N . ASP A 1 189 ? -5.258 -16.420 16.029 1.00 83.06 189 ASP A N 1
ATOM 1542 C CA . ASP A 1 189 ? -6.380 -15.491 16.188 1.00 83.06 189 ASP A CA 1
ATOM 1543 C C . ASP A 1 189 ? -6.269 -14.261 15.266 1.00 83.06 189 ASP A C 1
ATOM 1545 O O . ASP A 1 189 ? -7.101 -13.352 15.330 1.00 83.06 189 ASP A O 1
ATOM 1549 N N . ALA A 1 190 ? -5.248 -14.212 14.403 1.00 87.75 190 ALA A N 1
ATOM 1550 C CA . ALA A 1 190 ? -5.002 -13.060 13.555 1.00 87.75 190 ALA A CA 1
ATOM 1551 C C . ALA A 1 190 ? -6.020 -12.966 12.414 1.00 87.75 190 ALA A C 1
ATOM 1553 O O . ALA A 1 190 ? -6.440 -13.957 11.809 1.00 87.75 190 ALA A O 1
ATOM 1554 N N . ARG A 1 191 ? -6.408 -11.734 12.094 1.00 92.38 191 ARG A N 1
ATOM 1555 C CA . ARG A 1 191 ? -7.280 -11.410 10.966 1.00 92.38 191 ARG A CA 1
ATOM 1556 C C . ARG A 1 191 ? -6.447 -10.863 9.818 1.00 92.38 191 ARG A C 1
ATOM 1558 O O . ARG A 1 191 ? -5.617 -9.985 10.031 1.00 92.38 191 ARG A O 1
ATOM 1565 N N . VAL A 1 192 ? -6.675 -11.365 8.607 1.00 95.56 192 VAL A N 1
ATOM 1566 C CA . VAL A 1 192 ? -6.023 -10.839 7.400 1.00 95.56 192 VAL A CA 1
ATOM 1567 C C . VAL A 1 192 ? -6.714 -9.542 6.998 1.00 95.56 192 VAL A C 1
ATOM 1569 O O . VAL A 1 192 ? -7.933 -9.533 6.855 1.00 95.56 192 VAL A O 1
ATOM 1572 N N . ILE A 1 193 ? -5.951 -8.466 6.823 1.00 96.06 193 ILE A N 1
ATOM 1573 C CA . ILE A 1 193 ? -6.460 -7.145 6.396 1.00 96.06 193 ILE A CA 1
ATOM 1574 C C . ILE A 1 193 ? -5.799 -6.648 5.103 1.00 96.06 193 ILE A C 1
ATOM 1576 O O . ILE A 1 193 ? -6.313 -5.759 4.426 1.00 96.06 193 ILE A O 1
ATOM 1580 N N . VAL A 1 194 ? -4.666 -7.249 4.735 1.00 98.06 194 VAL A N 1
ATOM 1581 C CA . VAL A 1 194 ? -3.993 -7.042 3.452 1.00 98.06 194 VAL A CA 1
ATOM 1582 C C . VAL A 1 194 ? -3.612 -8.406 2.895 1.00 98.06 194 VAL A C 1
ATOM 1584 O O . VAL A 1 194 ? -3.007 -9.210 3.609 1.00 98.06 194 VAL A O 1
ATOM 1587 N N . ASP A 1 195 ? -3.966 -8.653 1.639 1.00 97.75 195 ASP A N 1
ATOM 1588 C CA . ASP A 1 195 ? -3.646 -9.870 0.896 1.00 97.75 195 ASP A CA 1
ATOM 1589 C C . ASP A 1 195 ? -3.126 -9.543 -0.518 1.00 97.75 195 ASP A C 1
ATOM 1591 O O . ASP A 1 195 ? -2.788 -8.400 -0.817 1.00 97.75 195 ASP A O 1
ATOM 1595 N N . ARG A 1 196 ? -3.058 -10.529 -1.422 1.00 96.62 196 ARG A N 1
ATOM 1596 C CA . ARG A 1 196 ? -2.608 -10.306 -2.811 1.00 96.62 196 ARG A CA 1
ATOM 1597 C C . ARG A 1 196 ? -3.460 -9.291 -3.590 1.00 96.62 196 ARG A C 1
ATOM 1599 O O . ARG A 1 196 ? -2.966 -8.637 -4.514 1.00 96.62 196 ARG A O 1
ATOM 1606 N N . GLU A 1 197 ? -4.743 -9.193 -3.269 1.00 95.50 197 GLU A N 1
ATOM 1607 C CA . GLU A 1 197 ? -5.738 -8.499 -4.080 1.00 95.50 197 GLU A CA 1
ATOM 1608 C C . GLU A 1 197 ? -6.134 -7.146 -3.490 1.00 95.50 197 GLU A C 1
ATOM 1610 O O . GLU A 1 197 ? -6.383 -6.206 -4.251 1.00 95.50 197 GLU A O 1
ATOM 1615 N N . LYS A 1 198 ? -6.203 -7.038 -2.159 1.00 95.31 198 LYS A N 1
ATOM 1616 C CA . LYS A 1 198 ? -6.761 -5.887 -1.443 1.00 95.31 198 LYS A CA 1
ATOM 1617 C C . LYS A 1 198 ? -5.907 -5.501 -0.241 1.00 95.31 198 LYS A C 1
ATOM 1619 O O . LYS A 1 198 ? -5.276 -6.337 0.396 1.00 95.31 198 LYS A O 1
ATOM 1624 N N . ALA A 1 199 ? -5.961 -4.219 0.097 1.00 97.12 199 ALA A N 1
ATOM 1625 C CA . ALA A 1 199 ? -5.392 -3.668 1.315 1.00 97.12 199 ALA A CA 1
ATOM 1626 C C . ALA A 1 199 ? -6.418 -2.756 1.992 1.00 97.12 199 ALA A C 1
ATOM 1628 O O . ALA A 1 199 ? -7.240 -2.150 1.304 1.00 97.12 199 ALA A O 1
ATOM 1629 N N . GLY A 1 200 ? -6.362 -2.647 3.317 1.00 93.69 200 GLY A N 1
ATOM 1630 C CA . GLY A 1 200 ? -7.236 -1.770 4.089 1.00 93.69 200 GLY A CA 1
ATOM 1631 C C . GLY A 1 200 ? -7.202 -2.085 5.580 1.00 93.69 200 GLY A C 1
ATOM 1632 O O . GLY A 1 200 ? -6.261 -2.700 6.080 1.00 93.69 200 GLY A O 1
ATOM 1633 N N . VAL A 1 201 ? -8.255 -1.662 6.280 1.00 90.88 201 VAL A N 1
ATOM 1634 C CA . VAL A 1 201 ? -8.449 -1.881 7.728 1.00 90.88 201 VAL A CA 1
ATOM 1635 C C . VAL A 1 201 ? -9.443 -3.003 8.045 1.00 90.88 201 VAL A C 1
ATOM 1637 O O . VAL A 1 201 ? -9.496 -3.502 9.174 1.00 90.88 201 VAL A O 1
ATOM 1640 N N . ASN A 1 202 ? -10.212 -3.411 7.035 1.00 88.31 202 ASN A N 1
ATOM 1641 C CA . ASN A 1 202 ? -11.291 -4.382 7.153 1.00 88.31 202 ASN A CA 1
ATOM 1642 C C . ASN A 1 202 ? -10.771 -5.805 6.989 1.00 88.31 202 ASN A C 1
ATOM 1644 O O . ASN A 1 202 ? -9.862 -6.068 6.202 1.00 88.31 202 ASN A O 1
ATOM 1648 N N . VAL A 1 203 ? -11.381 -6.730 7.727 1.00 91.50 203 VAL A N 1
ATOM 1649 C CA . VAL A 1 203 ? -11.029 -8.147 7.661 1.00 91.50 203 VAL A CA 1
ATOM 1650 C C . VAL A 1 203 ? -11.405 -8.719 6.294 1.00 91.50 203 VAL A C 1
ATOM 1652 O O . VAL A 1 203 ? -12.494 -8.484 5.774 1.00 91.50 203 VAL A O 1
ATOM 1655 N N . ILE A 1 204 ? -10.494 -9.496 5.715 1.00 92.19 204 ILE A N 1
ATOM 1656 C CA . ILE A 1 204 ? -10.693 -10.227 4.468 1.00 92.19 204 ILE A CA 1
ATOM 1657 C C . ILE A 1 204 ? -11.132 -11.653 4.817 1.00 92.19 204 ILE A C 1
ATOM 1659 O O . ILE A 1 204 ? -10.324 -12.472 5.252 1.00 92.19 204 ILE A O 1
ATOM 1663 N N . ASP A 1 205 ? -12.412 -11.964 4.599 1.00 88.88 205 ASP A N 1
ATOM 1664 C CA . ASP A 1 205 ? -13.001 -13.277 4.925 1.00 88.88 205 ASP A CA 1
ATOM 1665 C C . ASP A 1 205 ? -12.396 -14.445 4.132 1.00 88.88 205 ASP A C 1
ATOM 1667 O O . ASP A 1 205 ? -12.421 -15.598 4.561 1.00 88.88 205 ASP A O 1
ATOM 1671 N N . SER A 1 206 ? -11.914 -14.172 2.921 1.00 92.06 206 SER A N 1
ATOM 1672 C CA . SER A 1 206 ? -11.358 -15.170 2.002 1.00 92.06 206 SER A CA 1
ATOM 1673 C C . SER A 1 206 ? -10.053 -14.646 1.407 1.00 92.06 206 SER A C 1
ATOM 1675 O O . SER A 1 206 ? -10.052 -14.201 0.258 1.00 92.06 206 SER A O 1
ATOM 1677 N N . PRO A 1 207 ? -8.966 -14.641 2.201 1.00 95.19 207 PRO A N 1
ATOM 1678 C CA . PRO A 1 207 ? -7.688 -14.096 1.778 1.00 95.19 207 PRO A CA 1
ATOM 1679 C C . PRO A 1 207 ? -7.090 -14.927 0.643 1.00 95.19 207 PRO A C 1
ATOM 1681 O O . PRO A 1 207 ? -7.221 -16.152 0.591 1.00 95.19 207 PRO A O 1
ATOM 1684 N N . THR A 1 208 ? -6.418 -14.239 -0.267 1.00 97.06 208 THR A N 1
ATOM 1685 C CA . THR A 1 208 ? -5.776 -14.798 -1.457 1.00 97.06 208 THR A CA 1
ATOM 1686 C C . THR A 1 208 ? -4.260 -14.634 -1.386 1.00 97.06 208 THR A C 1
ATOM 1688 O O . THR A 1 208 ? -3.739 -13.768 -0.685 1.00 97.06 208 THR A O 1
ATOM 1691 N N . GLY A 1 209 ? -3.522 -15.492 -2.092 1.00 95.88 209 GLY A N 1
ATOM 1692 C CA . GLY A 1 209 ? -2.058 -15.446 -2.087 1.00 95.88 209 GLY A CA 1
ATOM 1693 C C . GLY A 1 209 ? -1.399 -15.983 -0.815 1.00 95.88 209 GLY A C 1
ATOM 1694 O O . GLY A 1 209 ? -0.179 -15.906 -0.686 1.00 95.88 209 GLY A O 1
ATOM 1695 N N . MET A 1 210 ? -2.172 -16.552 0.118 1.00 96.25 210 MET A N 1
ATOM 1696 C CA . MET A 1 210 ? -1.632 -17.175 1.322 1.00 96.25 210 MET A CA 1
ATOM 1697 C C . MET A 1 210 ? -2.429 -18.386 1.803 1.00 96.25 210 MET A C 1
ATOM 1699 O O . MET A 1 210 ? -3.629 -18.507 1.565 1.00 96.25 210 MET A O 1
ATOM 1703 N N . THR A 1 211 ? -1.761 -19.255 2.559 1.00 95.31 211 THR A N 1
ATOM 1704 C CA . THR A 1 211 ? -2.399 -20.271 3.405 1.00 95.31 211 THR A CA 1
ATOM 1705 C C . THR A 1 211 ? -1.670 -20.362 4.740 1.00 95.31 211 THR A C 1
ATOM 1707 O O . THR A 1 211 ? -0.449 -20.232 4.790 1.00 95.31 211 THR A O 1
ATOM 1710 N N . TYR A 1 212 ? -2.410 -20.589 5.823 1.00 93.06 212 TYR A N 1
ATOM 1711 C CA . TYR A 1 212 ? -1.845 -20.806 7.153 1.00 93.06 212 TYR A CA 1
ATOM 1712 C C . TYR A 1 212 ? -2.397 -22.107 7.732 1.00 93.06 212 TYR A C 1
ATOM 1714 O O . TYR A 1 212 ? -3.606 -22.241 7.931 1.00 93.06 212 TYR A O 1
ATOM 1722 N N . VAL A 1 213 ? -1.518 -23.087 7.941 1.00 90.81 213 VAL A N 1
ATOM 1723 C CA . VAL A 1 213 ? -1.858 -24.419 8.462 1.00 90.81 213 VAL A CA 1
ATOM 1724 C C . VAL A 1 213 ? -0.725 -24.879 9.372 1.00 90.81 213 VAL A C 1
ATOM 1726 O O . VAL A 1 213 ? 0.437 -24.715 9.020 1.00 90.81 213 VAL A O 1
ATOM 1729 N N . ASP A 1 214 ? -1.053 -25.447 10.535 1.00 88.25 214 ASP A N 1
ATOM 1730 C CA . ASP A 1 214 ? -0.086 -26.049 11.468 1.00 88.25 214 ASP A CA 1
ATOM 1731 C C . ASP A 1 214 ? 1.113 -25.141 11.811 1.00 88.25 214 ASP A C 1
ATOM 1733 O O . ASP A 1 214 ? 2.260 -25.579 11.868 1.00 88.25 214 ASP A O 1
ATOM 1737 N N . ASN A 1 215 ? 0.840 -23.854 12.048 1.00 90.25 215 ASN A N 1
ATOM 1738 C CA . ASN A 1 215 ? 1.847 -22.830 12.342 1.00 90.25 215 ASN A CA 1
ATOM 1739 C C . ASN A 1 215 ? 2.865 -22.569 11.214 1.00 90.25 215 ASN A C 1
ATOM 1741 O O . ASN A 1 215 ? 3.961 -22.052 11.432 1.00 90.25 215 ASN A O 1
ATOM 1745 N N . THR A 1 216 ? 2.493 -22.923 9.989 1.00 93.12 216 THR A N 1
ATOM 1746 C CA . THR A 1 216 ? 3.257 -22.659 8.777 1.00 93.12 216 THR A CA 1
ATOM 1747 C C . THR A 1 216 ? 2.470 -21.712 7.879 1.00 93.12 216 THR A C 1
ATOM 1749 O O . THR A 1 216 ? 1.341 -22.008 7.481 1.00 93.12 216 THR A O 1
ATOM 1752 N N . LEU A 1 217 ? 3.077 -20.574 7.547 1.00 95.62 217 LEU A N 1
ATOM 1753 C CA . LEU A 1 217 ? 2.535 -19.593 6.614 1.00 95.62 217 LEU A CA 1
ATOM 1754 C C . LEU A 1 217 ? 3.142 -19.828 5.230 1.00 95.62 217 LEU A C 1
ATOM 1756 O O . LEU A 1 217 ? 4.351 -19.728 5.050 1.00 95.62 217 LEU A O 1
ATOM 1760 N N . THR A 1 218 ? 2.312 -20.136 4.241 1.00 97.56 218 THR A N 1
ATOM 1761 C CA . THR A 1 218 ? 2.727 -20.221 2.836 1.00 97.56 218 THR A CA 1
ATOM 1762 C C . THR A 1 218 ? 2.227 -18.992 2.096 1.00 97.56 218 THR A C 1
ATOM 1764 O O . THR A 1 218 ? 1.034 -18.706 2.151 1.00 97.56 218 THR A O 1
ATOM 1767 N N . ILE A 1 219 ? 3.122 -18.297 1.398 1.00 98.25 219 ILE A N 1
ATOM 1768 C CA . ILE A 1 219 ? 2.851 -17.056 0.668 1.00 98.25 219 ILE A CA 1
ATOM 1769 C C . ILE A 1 219 ? 3.200 -17.277 -0.804 1.00 98.25 219 ILE A C 1
ATOM 1771 O O . ILE A 1 219 ? 4.286 -17.761 -1.134 1.00 98.25 219 ILE A O 1
ATOM 1775 N N . GLU A 1 220 ? 2.275 -16.950 -1.700 1.00 98.50 220 GLU A N 1
ATOM 1776 C CA . GLU A 1 220 ? 2.486 -17.001 -3.147 1.00 98.50 220 GLU A CA 1
ATOM 1777 C C . GLU A 1 220 ? 3.576 -16.014 -3.609 1.00 98.50 220 GLU A C 1
ATOM 1779 O O . GLU A 1 220 ? 3.926 -15.094 -2.864 1.00 98.50 220 GLU A O 1
ATOM 1784 N N . PRO A 1 221 ? 4.144 -16.194 -4.819 1.00 98.38 221 PRO A N 1
ATOM 1785 C CA . PRO A 1 221 ? 5.074 -15.229 -5.397 1.00 98.38 221 PRO A CA 1
ATOM 1786 C C . PRO A 1 221 ? 4.508 -13.809 -5.391 1.00 98.38 221 PRO A C 1
ATOM 1788 O O . PRO A 1 221 ? 3.299 -13.618 -5.555 1.00 98.38 221 PRO A O 1
ATOM 1791 N N . LEU A 1 222 ? 5.394 -12.825 -5.258 1.00 98.25 222 LEU A N 1
ATOM 1792 C CA . LEU A 1 222 ? 5.079 -11.398 -5.376 1.00 98.25 222 LEU A CA 1
ATOM 1793 C C . LEU A 1 222 ? 3.859 -10.942 -4.552 1.00 98.25 222 LEU A C 1
ATOM 1795 O O . LEU A 1 222 ? 3.023 -10.171 -5.027 1.00 98.25 222 LEU A O 1
ATOM 1799 N N . THR A 1 223 ? 3.748 -11.425 -3.314 1.00 98.62 223 THR A N 1
ATOM 1800 C CA . THR A 1 223 ? 2.586 -11.196 -2.444 1.00 98.62 223 THR A CA 1
ATOM 1801 C C . THR A 1 223 ? 3.007 -10.602 -1.101 1.00 98.62 223 THR A C 1
ATOM 1803 O O . THR A 1 223 ? 3.982 -11.041 -0.489 1.00 98.62 223 THR A O 1
ATOM 1806 N N . ALA A 1 224 ? 2.253 -9.610 -0.627 1.00 98.44 224 ALA A N 1
ATOM 1807 C CA . ALA A 1 224 ? 2.381 -9.056 0.715 1.00 98.44 224 ALA A CA 1
ATOM 1808 C C . ALA A 1 224 ? 1.126 -9.370 1.531 1.00 98.44 224 ALA A C 1
ATOM 1810 O O . ALA A 1 224 ? 0.015 -9.246 1.026 1.00 98.44 224 ALA A O 1
ATOM 1811 N N . ILE A 1 225 ? 1.321 -9.756 2.787 1.00 98.31 225 ILE A N 1
ATOM 1812 C CA . ILE A 1 225 ? 0.271 -10.099 3.740 1.00 98.31 225 ILE A CA 1
ATOM 1813 C C . ILE A 1 225 ? 0.440 -9.223 4.978 1.00 98.31 225 ILE A C 1
ATOM 1815 O O . ILE A 1 225 ? 1.544 -9.119 5.517 1.00 98.31 225 ILE A O 1
ATOM 1819 N N . VAL A 1 226 ? -0.656 -8.636 5.455 1.00 98.00 226 VAL A N 1
ATOM 1820 C CA . VAL A 1 226 ? -0.704 -7.983 6.769 1.00 98.00 226 VAL A CA 1
ATOM 1821 C C . VAL A 1 226 ? -1.813 -8.607 7.598 1.00 98.00 226 VAL A C 1
ATOM 1823 O O . VAL A 1 226 ? -2.973 -8.675 7.177 1.00 98.00 226 VAL A O 1
ATOM 1826 N N . LEU A 1 227 ? -1.433 -9.063 8.785 1.00 95.69 227 LEU A N 1
ATOM 1827 C CA . LEU A 1 227 ? -2.315 -9.658 9.774 1.00 95.69 227 LEU A CA 1
ATOM 1828 C C . LEU A 1 227 ? -2.440 -8.726 10.973 1.00 95.69 227 LEU A C 1
ATOM 1830 O O . LEU A 1 227 ? -1.459 -8.090 11.350 1.00 95.69 227 LEU A O 1
ATOM 1834 N N . ARG A 1 228 ? -3.614 -8.700 11.600 1.00 92.94 228 ARG A N 1
ATOM 1835 C CA . ARG A 1 228 ? -3.883 -7.953 12.833 1.00 92.94 228 ARG A CA 1
ATOM 1836 C C . ARG A 1 228 ? -4.343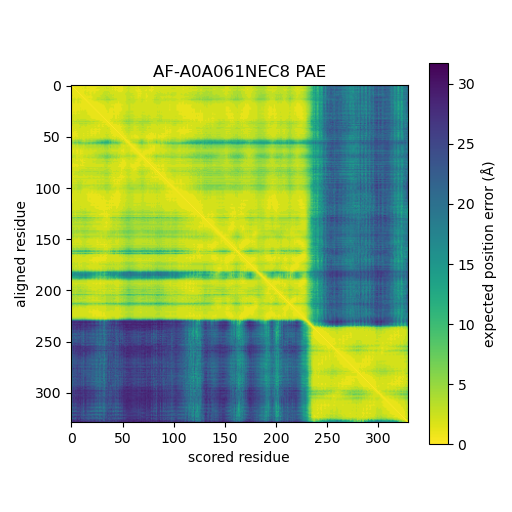 -8.891 13.946 1.00 92.94 228 ARG A C 1
ATOM 1838 O O . ARG A 1 228 ? -5.238 -9.707 13.721 1.00 92.94 228 ARG A O 1
ATOM 1845 N N . VAL A 1 229 ? -3.783 -8.736 15.142 1.00 89.25 229 VAL A N 1
ATOM 1846 C CA . VAL A 1 229 ? -4.204 -9.395 16.389 1.00 89.25 229 VAL A CA 1
ATOM 1847 C C . VAL A 1 229 ? -4.595 -8.312 17.399 1.00 89.25 229 VAL A C 1
ATOM 1849 O O . VAL A 1 229 ? -3.826 -7.392 17.632 1.00 89.25 229 VAL A O 1
ATOM 1852 N N . GLY A 1 230 ? -5.788 -8.379 17.990 1.00 73.31 230 GLY A N 1
ATOM 1853 C CA . GLY A 1 230 ? -6.284 -7.352 18.924 1.00 73.31 230 GLY A CA 1
ATOM 1854 C C . GLY A 1 230 ? -7.785 -7.097 18.780 1.00 73.31 230 GLY A C 1
ATOM 1855 O O . GLY A 1 230 ? -8.418 -7.659 17.882 1.00 73.31 230 GLY A O 1
ATOM 1856 N N . GLU A 1 231 ? -8.367 -6.291 19.679 1.00 55.91 231 GLU A N 1
ATOM 1857 C CA . GLU A 1 231 ? -9.797 -5.954 19.608 1.00 55.91 231 GLU A CA 1
ATOM 1858 C C . GLU A 1 231 ? -10.146 -5.214 18.308 1.00 55.91 231 GLU A C 1
ATOM 1860 O O . GLU A 1 231 ? -9.321 -4.530 17.707 1.00 55.91 231 GLU A O 1
ATOM 1865 N N . GLU A 1 232 ? -11.393 -5.404 17.867 1.00 50.00 232 GLU A N 1
ATOM 1866 C CA . GLU A 1 232 ? -11.958 -4.865 16.632 1.00 50.00 232 GLU A CA 1
ATOM 1867 C C . GLU A 1 232 ? -11.655 -3.369 16.473 1.00 50.00 232 GLU A C 1
ATOM 1869 O O . GLU A 1 232 ? -12.253 -2.508 17.127 1.00 50.00 232 GLU A O 1
ATOM 1874 N N . HIS A 1 233 ? -10.760 -3.061 15.532 1.00 50.62 233 HIS A N 1
ATOM 1875 C CA . HIS A 1 233 ? -10.871 -1.826 14.766 1.00 50.62 233 HIS A CA 1
ATOM 1876 C C . HIS A 1 233 ? -12.271 -1.848 14.145 1.00 50.62 233 HIS A C 1
ATOM 1878 O O . HIS A 1 233 ? -12.612 -2.885 13.558 1.00 50.62 233 HIS A O 1
ATOM 1884 N N . PRO A 1 234 ? -13.105 -0.809 14.336 1.00 51.06 234 PRO A N 1
ATOM 1885 C CA . PRO A 1 234 ? -14.445 -0.804 13.767 1.00 51.06 234 PRO A CA 1
ATOM 1886 C C . PRO A 1 234 ? -14.342 -1.160 12.279 1.00 51.06 234 PRO A C 1
ATOM 1888 O O . PRO A 1 234 ? -13.516 -0.593 11.571 1.00 51.06 234 PRO A O 1
ATOM 1891 N N . GLU A 1 235 ? -15.147 -2.122 11.814 1.00 51.81 235 GLU A N 1
ATOM 1892 C CA . GLU A 1 235 ? -15.160 -2.639 10.425 1.00 51.81 235 GLU A CA 1
ATOM 1893 C C . GLU A 1 235 ? -15.483 -1.564 9.359 1.00 51.81 235 GLU A C 1
ATOM 1895 O O . GLU A 1 235 ? -15.691 -1.863 8.184 1.00 51.81 235 GLU A O 1
ATOM 1900 N N . GLN A 1 236 ? -15.588 -0.308 9.780 1.00 62.97 236 GLN A N 1
ATOM 1901 C CA . GLN A 1 236 ? -15.924 0.869 9.009 1.00 62.97 236 GLN A CA 1
ATOM 1902 C C . GLN A 1 236 ? -15.164 2.064 9.602 1.00 62.97 236 GLN A C 1
ATOM 1904 O O . GLN A 1 236 ? -15.124 2.245 10.824 1.00 62.97 236 GLN A O 1
ATOM 1909 N N . SER A 1 237 ? -14.591 2.904 8.738 1.00 77.62 237 SER A N 1
ATOM 1910 C CA . SER A 1 237 ? -13.988 4.186 9.137 1.00 77.62 237 SER A CA 1
ATOM 1911 C C . SER A 1 237 ? -15.007 5.083 9.852 1.00 77.62 237 SER A C 1
ATOM 1913 O O . SER A 1 237 ? -16.219 4.952 9.636 1.00 77.62 237 SER A O 1
ATOM 1915 N N . ALA A 1 238 ? -14.557 6.050 10.663 1.00 84.12 238 ALA A N 1
ATOM 1916 C CA . ALA A 1 238 ? -15.485 6.960 11.341 1.00 84.12 238 ALA A CA 1
ATOM 1917 C C . ALA A 1 238 ? -16.380 7.711 10.344 1.00 84.12 238 ALA A C 1
ATOM 1919 O O . ALA A 1 238 ? -17.561 7.960 10.600 1.00 84.12 238 ALA A O 1
ATOM 1920 N N . LYS A 1 239 ? -15.828 8.006 9.166 1.00 85.94 239 LYS A N 1
ATOM 1921 C CA . LYS A 1 239 ? -16.539 8.581 8.030 1.00 85.94 239 LYS A CA 1
ATOM 1922 C C . LYS A 1 239 ? -17.651 7.684 7.494 1.00 85.94 239 LYS A C 1
ATOM 1924 O O . LYS A 1 239 ? -18.744 8.175 7.208 1.00 85.94 239 LYS A O 1
ATOM 1929 N N . GLU A 1 240 ? -17.388 6.397 7.296 1.00 85.38 240 GLU A N 1
ATOM 1930 C CA . GLU A 1 240 ? -18.391 5.443 6.810 1.00 85.38 240 GLU A CA 1
ATOM 1931 C C . GLU A 1 240 ? -19.519 5.285 7.827 1.00 85.38 240 GLU A C 1
ATOM 1933 O O . GLU A 1 240 ? -20.681 5.467 7.462 1.00 85.38 240 GLU A O 1
ATOM 1938 N N . LEU A 1 241 ? -19.174 5.117 9.107 1.00 90.38 241 LEU A N 1
ATOM 1939 C CA . LEU A 1 241 ? -20.131 5.057 10.215 1.00 90.38 241 LEU A CA 1
ATOM 1940 C C . LEU A 1 241 ? -20.976 6.334 10.318 1.00 90.38 241 LEU A C 1
ATOM 1942 O O . LEU A 1 241 ? -22.195 6.269 10.480 1.00 90.38 241 LEU A O 1
ATOM 1946 N N . LEU A 1 242 ? -20.363 7.515 10.170 1.00 92.81 242 LEU A N 1
ATOM 1947 C CA . LEU A 1 242 ? -21.081 8.792 10.171 1.00 92.81 242 LEU A CA 1
ATOM 1948 C C . LEU A 1 242 ? -22.047 8.923 8.991 1.00 92.81 242 LEU A C 1
ATOM 1950 O O . LEU A 1 242 ? -23.144 9.464 9.162 1.00 92.81 242 LEU A O 1
ATOM 1954 N N . ASN A 1 243 ? -21.652 8.466 7.801 1.00 92.00 243 ASN A N 1
ATOM 1955 C CA . ASN A 1 243 ? -22.522 8.483 6.626 1.00 92.00 243 ASN A CA 1
ATOM 1956 C C . ASN A 1 243 ? -23.682 7.496 6.789 1.00 92.00 243 ASN A C 1
ATOM 1958 O O . ASN A 1 243 ? -24.831 7.880 6.561 1.00 92.00 243 ASN A O 1
ATOM 1962 N N . GLU A 1 244 ? -23.408 6.281 7.268 1.00 93.25 244 GLU A N 1
ATOM 1963 C CA . GLU A 1 244 ? -24.439 5.290 7.578 1.00 93.25 244 GLU A CA 1
ATOM 1964 C C . GLU A 1 244 ? -25.423 5.839 8.619 1.00 93.25 244 GLU A C 1
ATOM 1966 O O . GLU A 1 244 ? -26.639 5.839 8.398 1.00 93.25 244 GLU A O 1
ATOM 1971 N N . LEU A 1 245 ? -24.916 6.421 9.710 1.00 95.62 245 LEU A N 1
ATOM 1972 C CA . LEU A 1 245 ? -25.745 7.019 10.751 1.00 95.62 245 LEU A CA 1
ATOM 1973 C C . LEU A 1 245 ? -26.576 8.184 10.218 1.00 95.62 245 LEU A C 1
ATOM 1975 O O . LEU A 1 245 ? -27.744 8.341 10.595 1.00 95.62 245 LEU A O 1
ATOM 1979 N N . HIS A 1 246 ? -26.002 9.013 9.348 1.00 95.56 246 HIS A N 1
ATOM 1980 C CA . HIS A 1 246 ? -26.721 10.111 8.716 1.00 95.56 246 HIS A CA 1
ATOM 1981 C C . HIS A 1 246 ? -27.885 9.607 7.855 1.00 95.56 246 HIS A C 1
ATOM 1983 O O . HIS A 1 246 ? -29.002 10.132 7.965 1.00 95.56 246 HIS A O 1
ATOM 1989 N N . ASP A 1 247 ? -27.650 8.582 7.037 1.00 94.62 247 ASP A N 1
ATOM 1990 C CA . ASP A 1 247 ? -28.662 8.004 6.159 1.00 94.62 247 ASP A CA 1
ATOM 1991 C C . ASP A 1 247 ? -29.761 7.285 6.943 1.00 94.62 247 ASP A C 1
ATOM 1993 O O . ASP A 1 247 ? -30.943 7.573 6.721 1.00 94.62 247 ASP A O 1
ATOM 1997 N N . LYS A 1 248 ? -29.398 6.469 7.938 1.00 95.19 248 LYS A N 1
ATOM 1998 C CA . LYS A 1 248 ? -30.341 5.819 8.862 1.00 95.19 248 LYS A CA 1
ATOM 1999 C C . LYS A 1 248 ? -31.189 6.830 9.621 1.00 95.19 248 LYS A C 1
ATOM 2001 O O . LYS A 1 248 ? -32.416 6.734 9.654 1.00 95.19 248 LYS A O 1
ATOM 2006 N N . THR A 1 249 ? -30.564 7.879 10.161 1.00 95.31 249 THR A N 1
ATOM 2007 C CA . THR A 1 249 ? -31.286 8.980 10.822 1.00 95.31 249 THR A CA 1
ATOM 2008 C C . THR A 1 249 ? -32.317 9.596 9.878 1.00 95.31 249 THR A C 1
ATOM 2010 O O . THR A 1 249 ? -33.459 9.852 10.268 1.00 95.31 249 THR A O 1
ATOM 2013 N N . ARG A 1 250 ? -31.939 9.840 8.619 1.00 95.38 250 ARG A N 1
ATOM 2014 C CA . ARG A 1 250 ? -32.834 10.417 7.614 1.00 95.38 250 ARG A CA 1
ATOM 2015 C C . ARG A 1 250 ? -33.984 9.470 7.267 1.00 95.38 250 ARG A C 1
ATOM 2017 O O . ARG A 1 250 ? -35.120 9.935 7.167 1.00 95.38 250 ARG A O 1
ATOM 2024 N N . GLU A 1 251 ? -33.711 8.179 7.117 1.00 95.62 251 GLU A N 1
ATOM 2025 C CA . GLU A 1 251 ? -34.709 7.143 6.846 1.00 95.62 251 GLU A CA 1
ATOM 2026 C C . GLU A 1 251 ? -35.751 7.055 7.970 1.00 95.62 251 GLU A C 1
ATOM 2028 O O . GLU A 1 251 ? -36.957 7.117 7.712 1.00 95.62 251 GLU A O 1
ATOM 2033 N N . HIS A 1 252 ? -35.313 7.018 9.230 1.00 96.69 252 HIS A N 1
ATOM 2034 C CA . HIS A 1 252 ? -36.216 6.977 10.381 1.00 96.69 252 HIS A CA 1
ATOM 2035 C C . HIS A 1 252 ? -37.033 8.262 10.562 1.00 96.69 252 HIS A C 1
ATOM 2037 O O . HIS A 1 252 ? -38.178 8.219 11.017 1.00 96.69 252 HIS A O 1
ATOM 2043 N N . ILE A 1 253 ? -36.496 9.421 10.174 1.00 94.44 253 ILE A N 1
ATOM 2044 C CA . ILE A 1 253 ? -37.271 10.670 10.139 1.00 94.44 253 ILE A CA 1
ATOM 2045 C C . ILE A 1 253 ? -38.342 10.613 9.038 1.00 94.44 253 ILE A C 1
ATOM 2047 O O . ILE A 1 253 ? -39.475 11.040 9.261 1.00 94.44 253 ILE A O 1
ATOM 2051 N N . GLN A 1 254 ? -38.014 10.080 7.857 1.00 93.88 254 GLN A N 1
ATOM 2052 C CA . GLN A 1 254 ? -38.941 9.993 6.720 1.00 93.88 254 GLN A CA 1
ATOM 2053 C C . GLN A 1 254 ? -40.061 8.971 6.937 1.00 93.88 254 GLN A C 1
ATOM 2055 O O . GLN A 1 254 ? -41.217 9.253 6.621 1.00 93.88 254 GLN A O 1
ATOM 2060 N N . SER A 1 255 ? -39.736 7.812 7.509 1.00 92.69 255 SER A N 1
ATOM 2061 C CA . SER A 1 255 ? -40.714 6.791 7.918 1.00 92.69 255 SER A CA 1
ATOM 2062 C C . SER A 1 255 ? -41.557 7.231 9.120 1.00 92.69 255 SER A C 1
ATOM 2064 O O . SER A 1 255 ? -42.618 6.667 9.393 1.00 92.69 255 SER A O 1
ATOM 2066 N N . GLY A 1 256 ? -41.130 8.291 9.811 1.00 92.25 256 GLY A N 1
ATOM 2067 C CA . GLY A 1 256 ? -41.802 8.822 10.983 1.00 92.25 256 GLY A CA 1
ATOM 2068 C C . GLY A 1 256 ? -41.564 7.979 12.231 1.00 92.25 256 GLY A C 1
ATOM 2069 O O . GLY A 1 256 ? -42.380 8.047 13.143 1.00 92.25 256 GLY A O 1
ATOM 2070 N N . ASN A 1 257 ? -40.494 7.202 12.303 1.00 93.31 257 ASN A N 1
ATOM 2071 C CA . ASN A 1 257 ? -40.047 6.573 13.545 1.00 93.31 257 ASN A CA 1
ATOM 2072 C C . ASN A 1 257 ? -39.460 7.623 14.500 1.00 93.31 257 ASN A C 1
ATOM 2074 O O . ASN A 1 257 ? -39.745 7.621 15.693 1.00 93.31 257 ASN A O 1
ATOM 2078 N N . VAL A 1 258 ? -38.766 8.627 13.951 1.00 93.94 258 VAL A N 1
ATOM 2079 C CA . VAL A 1 258 ? -38.311 9.820 14.678 1.00 93.94 258 VAL A CA 1
ATOM 2080 C C . VAL A 1 258 ? -39.201 11.013 14.331 1.00 93.94 258 VAL A C 1
ATOM 2082 O O . VAL A 1 258 ? -39.390 11.354 13.163 1.00 93.94 258 VAL A O 1
ATOM 2085 N N . ARG A 1 259 ? -39.751 11.691 15.343 1.00 93.25 259 ARG A N 1
ATOM 2086 C CA . ARG A 1 259 ? -40.739 12.773 15.170 1.00 93.25 259 ARG A CA 1
ATOM 2087 C C . ARG A 1 259 ? -40.418 14.017 15.993 1.00 93.25 259 ARG A C 1
ATOM 2089 O O . ARG A 1 259 ? -39.523 14.043 16.829 1.00 93.25 259 ARG A O 1
ATOM 2096 N N . GLY A 1 260 ? -41.208 15.068 15.781 1.00 93.00 260 GLY A N 1
ATOM 2097 C CA . GLY A 1 260 ? -41.188 16.266 16.619 1.00 93.00 260 GLY A CA 1
ATOM 2098 C C . GLY A 1 260 ? -39.853 17.006 16.576 1.00 93.00 260 GLY A C 1
ATOM 2099 O O . GLY A 1 260 ? -39.159 17.008 15.561 1.00 93.00 260 GLY A O 1
ATOM 2100 N N . SER A 1 261 ? -39.499 17.649 17.688 1.00 93.06 261 SER A N 1
ATOM 2101 C CA . SER A 1 261 ? -38.258 18.422 17.802 1.00 93.06 261 SER A CA 1
ATOM 2102 C C . SER A 1 261 ? -37.000 17.556 17.712 1.00 93.06 261 SER A C 1
ATOM 2104 O O . SER A 1 261 ? -35.960 18.063 17.300 1.00 93.06 261 SER A O 1
ATOM 2106 N N . LEU A 1 262 ? -37.090 16.272 18.081 1.00 94.44 262 LEU A N 1
ATOM 2107 C CA . LEU A 1 262 ? -35.972 15.334 18.023 1.00 94.44 262 LEU A CA 1
ATOM 2108 C C . LEU A 1 262 ? -35.457 15.172 16.586 1.00 94.44 262 LEU A C 1
ATOM 2110 O O . LEU A 1 262 ? -34.253 15.245 16.375 1.00 94.44 262 LEU A O 1
ATOM 2114 N N . SER A 1 263 ? -36.348 15.072 15.592 1.00 94.75 263 SER A N 1
ATOM 2115 C CA . SER A 1 263 ? -35.963 14.930 14.175 1.00 94.75 263 SER A CA 1
ATOM 2116 C C . SER A 1 263 ? -34.989 16.020 13.698 1.00 94.75 263 SER A C 1
ATOM 2118 O O . SER A 1 263 ? -33.939 15.725 13.125 1.00 94.75 263 SER A O 1
ATOM 2120 N N . SER A 1 264 ? -35.287 17.285 14.007 1.00 93.94 264 SER A N 1
ATOM 2121 C CA . SER A 1 264 ? -34.436 18.421 13.651 1.00 93.94 264 SER A CA 1
ATOM 2122 C C . SER A 1 264 ? -33.093 18.397 14.378 1.00 93.94 264 SER A C 1
ATOM 2124 O O . SER A 1 264 ? -32.082 18.768 13.789 1.00 93.94 264 SER A O 1
ATOM 2126 N N . LEU A 1 265 ? -33.072 17.969 15.644 1.00 96.12 265 LEU A N 1
ATOM 2127 C CA . LEU A 1 265 ? -31.847 17.881 16.442 1.00 96.12 265 LEU A CA 1
ATOM 2128 C C . LEU A 1 265 ? -30.933 16.771 15.918 1.00 96.12 265 LEU A C 1
ATOM 2130 O O . LEU A 1 265 ? -29.761 17.028 15.661 1.00 96.12 265 LEU A O 1
ATOM 2134 N N . LEU A 1 266 ? -31.473 15.572 15.686 1.00 96.31 266 LEU A N 1
ATOM 2135 C CA . LEU A 1 266 ? -30.703 14.440 15.167 1.00 96.31 266 LEU A CA 1
ATOM 2136 C C . LEU A 1 266 ? -30.133 14.738 13.779 1.00 96.31 266 LEU A C 1
ATOM 2138 O O . LEU A 1 266 ? -28.946 14.518 13.539 1.00 96.31 266 LEU A O 1
ATOM 2142 N N . SER A 1 267 ? -30.939 15.329 12.890 1.00 94.62 267 SER A N 1
ATOM 2143 C CA . SER A 1 267 ? -30.462 15.743 11.567 1.00 94.62 267 SER A CA 1
ATOM 2144 C C . SER A 1 267 ? -29.418 16.864 11.629 1.00 94.62 267 SER A C 1
ATOM 2146 O O . SER A 1 267 ? -28.554 16.918 10.756 1.00 94.62 267 SER A O 1
ATOM 2148 N N . LEU A 1 268 ? -29.502 17.779 12.600 1.00 96.81 268 LEU A N 1
ATOM 2149 C CA . LEU A 1 268 ? -28.516 18.848 12.769 1.00 96.81 268 LEU A CA 1
ATOM 2150 C C . LEU A 1 268 ? -27.177 18.283 13.244 1.00 96.81 268 LEU A C 1
ATOM 2152 O O . LEU A 1 268 ? -26.145 18.595 12.657 1.00 96.81 268 LEU A O 1
ATOM 2156 N N . TYR A 1 269 ? -27.192 17.464 14.296 1.00 97.25 269 TYR A N 1
ATOM 2157 C CA . TYR A 1 269 ? -25.962 16.990 14.924 1.00 97.25 269 TYR A CA 1
ATOM 2158 C C . TYR A 1 269 ? -25.201 15.978 14.070 1.00 97.25 269 TYR A C 1
ATOM 2160 O O . TYR A 1 269 ? -23.984 16.095 13.987 1.00 97.25 269 TYR A O 1
ATOM 2168 N N . THR A 1 270 ? -25.889 15.091 13.344 1.00 95.19 270 THR A N 1
ATOM 2169 C CA . THR A 1 270 ? -25.224 14.206 12.362 1.00 95.19 270 THR A CA 1
ATOM 2170 C C . THR A 1 270 ? -24.559 14.992 11.235 1.00 95.19 270 THR A C 1
ATOM 2172 O O . THR A 1 270 ? -23.424 14.706 10.876 1.00 95.19 270 THR A O 1
ATOM 2175 N N . ARG A 1 271 ? -25.209 16.040 10.707 1.00 95.38 271 ARG A N 1
ATOM 2176 C CA . ARG A 1 271 ? -24.598 16.900 9.673 1.00 95.38 271 ARG A CA 1
ATOM 2177 C C . ARG A 1 271 ? -23.402 17.691 10.182 1.00 95.38 271 ARG A C 1
ATOM 2179 O O . ARG A 1 271 ? -22.454 17.892 9.433 1.00 95.38 271 ARG A O 1
ATOM 2186 N N . LEU A 1 272 ? -23.467 18.188 11.417 1.00 96.44 272 LEU A N 1
ATOM 2187 C CA . LEU A 1 272 ? -22.331 18.879 12.023 1.00 96.44 272 LEU A CA 1
ATOM 2188 C C . LEU A 1 272 ? -21.169 17.909 12.239 1.00 96.44 272 LEU A C 1
ATOM 2190 O O . LEU A 1 272 ? -20.051 18.260 11.891 1.00 96.44 272 LEU A O 1
ATOM 2194 N N . ALA A 1 273 ? -21.427 16.695 12.729 1.00 94.75 273 ALA A N 1
ATOM 2195 C CA . ALA A 1 273 ? -20.391 15.680 12.881 1.00 94.75 273 ALA A CA 1
ATOM 2196 C C . ALA A 1 273 ? -19.707 15.349 11.541 1.00 94.75 273 ALA A C 1
ATOM 2198 O O . ALA A 1 273 ? -18.489 15.456 11.464 1.00 94.75 273 ALA A O 1
ATOM 2199 N N . LEU A 1 274 ? -20.479 15.109 10.471 1.00 93.19 274 LEU A N 1
ATOM 2200 C CA . LEU A 1 274 ? -19.950 14.925 9.108 1.00 93.19 274 LEU A CA 1
ATOM 2201 C C . LEU A 1 274 ? -19.105 16.110 8.622 1.00 93.19 274 LEU A C 1
ATOM 2203 O O . LEU A 1 274 ? -18.067 15.927 8.000 1.00 93.19 274 LEU A O 1
ATOM 2207 N N . LEU A 1 275 ? -19.552 17.342 8.883 1.00 93.81 275 LEU A N 1
ATOM 2208 C CA . LEU A 1 275 ? -18.807 18.535 8.480 1.00 93.81 275 LEU A CA 1
ATOM 2209 C C . LEU A 1 275 ? -17.451 18.622 9.186 1.00 93.81 275 LEU A C 1
ATOM 2211 O O . LEU A 1 275 ? -16.482 19.040 8.559 1.00 93.81 275 LEU A O 1
ATOM 2215 N N . TYR A 1 276 ? -17.409 18.307 10.483 1.00 92.94 276 TYR A N 1
ATOM 2216 C CA . TYR A 1 276 ? -16.194 18.415 11.286 1.00 92.94 276 TYR A CA 1
ATOM 2217 C C . TYR A 1 276 ? -15.222 17.256 11.049 1.00 92.94 276 TYR A C 1
ATOM 2219 O O . TYR A 1 276 ? -14.024 17.514 11.006 1.00 92.94 276 TYR A O 1
ATOM 2227 N N . GLU A 1 277 ? -15.715 16.042 10.808 1.00 91.56 277 GLU A N 1
ATOM 2228 C CA . GLU A 1 277 ? -14.888 14.917 10.345 1.00 91.56 277 GLU A CA 1
ATOM 2229 C C . GLU A 1 277 ? -14.256 15.242 8.981 1.00 91.56 277 GLU A C 1
ATOM 2231 O O . GLU A 1 277 ? -13.041 15.181 8.830 1.00 91.56 277 GLU A O 1
ATOM 2236 N N . ALA A 1 278 ? -15.030 15.771 8.025 1.00 87.81 278 ALA A N 1
ATOM 2237 C CA . ALA A 1 278 ? -14.519 16.113 6.694 1.00 87.81 278 ALA A CA 1
ATOM 2238 C C . ALA A 1 278 ? -13.414 17.194 6.675 1.00 87.81 278 ALA A C 1
ATOM 2240 O O . ALA A 1 278 ? -12.770 17.394 5.642 1.00 87.81 278 ALA A O 1
ATOM 2241 N N . ILE A 1 279 ? -13.221 17.928 7.776 1.00 91.12 279 ILE A N 1
ATOM 2242 C CA . ILE A 1 279 ? -12.139 18.912 7.945 1.00 91.12 279 ILE A CA 1
ATOM 2243 C C . ILE A 1 279 ? -11.109 18.486 9.005 1.00 91.12 279 ILE A C 1
ATOM 2245 O O . ILE A 1 279 ? -10.384 19.352 9.503 1.00 91.12 279 ILE A O 1
ATOM 2249 N N . GLU A 1 280 ? -11.060 17.193 9.347 1.00 86.12 280 GLU A N 1
ATOM 2250 C CA . GLU A 1 280 ? -10.103 16.574 10.279 1.00 86.12 280 GLU A CA 1
ATOM 2251 C C . GLU A 1 280 ? -10.124 17.263 11.661 1.00 86.12 280 GLU A C 1
ATOM 2253 O O . GLU A 1 280 ? -9.125 17.763 12.195 1.00 86.12 280 GLU A O 1
ATOM 2258 N N . ARG A 1 281 ? -11.336 17.417 12.207 1.00 89.38 281 ARG A N 1
ATOM 2259 C CA . ARG A 1 281 ? -11.610 18.004 13.528 1.00 89.38 281 ARG A CA 1
ATOM 2260 C C . ARG A 1 281 ? -12.398 17.017 14.383 1.00 89.38 281 ARG A C 1
ATOM 2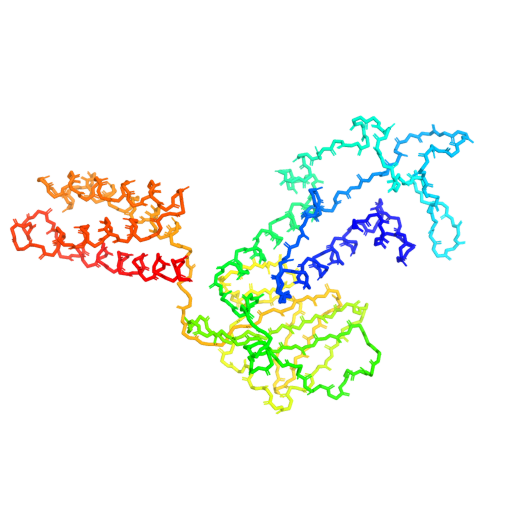262 O O . ARG A 1 281 ? -13.519 17.312 14.812 1.00 89.38 281 ARG A O 1
ATOM 2269 N N . ASP A 1 282 ? -11.786 15.881 14.671 1.00 87.19 282 ASP A N 1
ATOM 2270 C CA . ASP A 1 282 ? -12.474 14.711 15.230 1.00 87.19 282 ASP A CA 1
ATOM 2271 C C . ASP A 1 282 ? -12.950 14.920 16.671 1.00 87.19 282 ASP A C 1
ATOM 2273 O O . ASP A 1 282 ? -14.039 14.477 17.036 1.00 87.19 282 ASP A O 1
ATOM 2277 N N . GLU A 1 283 ? -12.256 15.744 17.464 1.00 89.31 283 GLU A N 1
ATOM 2278 C CA . GLU A 1 283 ? -12.753 16.191 18.775 1.00 89.31 283 GLU A CA 1
ATOM 2279 C C . GLU A 1 283 ? -14.095 16.945 18.666 1.00 89.31 283 GLU A C 1
ATOM 2281 O O . GLU A 1 283 ? -15.000 16.779 19.493 1.00 89.31 283 GLU A O 1
ATOM 2286 N N . LEU A 1 284 ? -14.251 17.785 17.633 1.00 92.00 284 LEU A N 1
ATOM 2287 C CA . LEU A 1 284 ? -15.490 18.530 17.393 1.00 92.00 284 LEU A CA 1
ATOM 2288 C C . LEU A 1 284 ? -16.570 17.620 16.811 1.00 92.00 284 LEU A C 1
ATOM 2290 O O . LEU A 1 284 ? -17.725 17.725 17.229 1.00 92.00 284 LEU A O 1
ATOM 2294 N N . ALA A 1 285 ? -16.216 16.707 15.905 1.00 93.56 285 ALA A N 1
ATOM 2295 C CA . ALA A 1 285 ? -17.144 15.693 15.414 1.00 93.56 285 ALA A CA 1
ATOM 2296 C C . ALA A 1 285 ? -17.687 14.845 16.581 1.00 93.56 285 ALA A C 1
ATOM 2298 O O . ALA A 1 285 ? -18.905 14.751 16.773 1.00 93.56 285 ALA A O 1
ATOM 2299 N N . THR A 1 286 ? -16.795 14.369 17.453 1.00 94.31 286 THR A N 1
ATOM 2300 C CA . THR A 1 286 ? -17.106 13.641 18.691 1.00 94.31 286 THR A CA 1
ATOM 2301 C C . THR A 1 286 ? -17.991 14.461 19.628 1.00 94.31 286 THR A C 1
ATOM 2303 O O . THR A 1 286 ? -18.955 13.942 20.200 1.00 94.31 286 THR A O 1
ATOM 2306 N N . HIS A 1 287 ? -17.739 15.767 19.777 1.00 95.56 287 HIS A N 1
ATOM 2307 C CA . HIS A 1 287 ? -18.599 16.649 20.570 1.00 95.56 287 HIS A CA 1
ATOM 2308 C C . HIS A 1 287 ? -20.052 16.644 20.071 1.00 95.56 287 HIS A C 1
ATOM 2310 O O . HIS A 1 287 ? -20.988 16.538 20.872 1.00 95.56 287 HIS A O 1
ATOM 2316 N N . TYR A 1 288 ? -20.263 16.752 18.758 1.00 96.94 288 TYR A N 1
ATOM 2317 C CA . TYR A 1 288 ? -21.608 16.748 18.182 1.00 96.94 288 TYR A CA 1
ATOM 2318 C C . TYR A 1 288 ? -22.263 15.370 18.218 1.00 96.94 288 TYR A C 1
ATOM 2320 O O . TYR A 1 288 ? -23.470 15.290 18.455 1.00 96.94 288 TYR A O 1
ATOM 2328 N N . MET A 1 289 ? -21.485 14.298 18.105 1.00 97.06 289 MET A N 1
ATOM 2329 C CA . MET A 1 289 ? -21.981 12.940 18.310 1.00 97.06 289 MET A CA 1
ATOM 2330 C C . MET A 1 289 ? -22.443 12.694 19.750 1.00 97.06 289 MET A C 1
ATOM 2332 O O . MET A 1 289 ? -23.541 12.186 19.976 1.00 97.06 289 MET A O 1
ATOM 2336 N N . ASN A 1 290 ? -21.712 13.194 20.743 1.00 96.31 290 ASN A N 1
ATOM 2337 C CA . ASN A 1 290 ? -22.171 13.161 22.133 1.00 96.31 290 ASN A CA 1
ATOM 2338 C C . ASN A 1 290 ? -23.473 13.959 22.343 1.00 96.31 290 ASN A C 1
ATOM 2340 O O . ASN A 1 290 ? -24.332 13.570 23.138 1.00 96.31 290 ASN A O 1
ATOM 2344 N N . LYS A 1 291 ? -23.669 15.071 21.615 1.00 96.81 291 LYS A N 1
ATOM 2345 C CA . LYS A 1 291 ? -24.953 15.795 21.615 1.00 96.81 291 LYS A CA 1
ATOM 2346 C C . LYS A 1 291 ? -26.068 14.971 20.981 1.00 96.81 291 LYS A C 1
ATOM 2348 O O . LYS A 1 291 ? -27.168 14.955 21.528 1.00 96.81 291 LYS A O 1
ATOM 2353 N N . TYR A 1 292 ? -25.793 14.289 19.875 1.00 97.19 292 TYR A N 1
ATOM 2354 C CA . TYR A 1 292 ? -26.741 13.389 19.225 1.00 97.19 292 TYR A CA 1
ATOM 2355 C C . TYR A 1 292 ? -27.249 12.322 20.211 1.00 97.19 292 TYR A C 1
ATOM 2357 O O . TYR A 1 292 ? -28.452 12.265 20.479 1.00 97.19 292 TYR A O 1
ATOM 2365 N N . VAL A 1 293 ? -26.335 11.593 20.864 1.00 96.50 293 VAL A N 1
ATOM 2366 C CA . VAL A 1 293 ? -26.649 10.587 21.899 1.00 96.50 293 VAL A CA 1
ATOM 2367 C C . VAL A 1 293 ? -27.438 11.192 23.061 1.00 96.50 293 VAL A C 1
ATOM 2369 O O . VAL A 1 293 ? -28.442 10.629 23.509 1.00 96.50 293 VAL A O 1
ATOM 2372 N N . HIS A 1 294 ? -27.036 12.374 23.536 1.00 95.69 294 HIS A N 1
ATOM 2373 C CA . HIS A 1 294 ? -27.734 13.064 24.619 1.00 95.69 294 HIS A CA 1
ATOM 2374 C C . HIS A 1 294 ? -29.214 13.308 24.297 1.00 95.69 294 HIS A C 1
ATOM 2376 O O . HIS A 1 294 ? -30.072 13.082 25.149 1.00 95.69 294 HIS A O 1
ATOM 2382 N N . TYR A 1 295 ? -29.536 13.753 23.080 1.00 94.50 295 TYR A N 1
ATOM 2383 C CA . TYR A 1 295 ? -30.925 14.032 22.709 1.00 94.50 295 TYR A CA 1
ATOM 2384 C C . TYR A 1 295 ? -31.751 12.771 22.461 1.00 94.50 295 TYR A C 1
ATOM 2386 O O . TYR A 1 295 ? -32.941 12.781 22.778 1.00 94.50 295 TYR A O 1
ATOM 2394 N N . ILE A 1 296 ? -31.140 11.689 21.972 1.00 92.88 296 ILE A N 1
ATOM 2395 C CA . ILE A 1 296 ? -31.813 10.386 21.857 1.00 92.88 296 ILE A CA 1
ATOM 2396 C C . ILE A 1 296 ? -32.170 9.817 23.235 1.00 92.88 296 ILE A C 1
ATOM 2398 O O . ILE A 1 296 ? -33.270 9.305 23.439 1.00 92.88 296 ILE A O 1
ATOM 2402 N N . THR A 1 297 ? -31.260 9.929 24.203 1.00 93.19 297 THR A N 1
ATOM 2403 C CA . THR A 1 297 ? -31.432 9.359 25.552 1.00 93.19 297 THR A CA 1
ATOM 2404 C C . THR A 1 297 ? -32.261 10.236 26.493 1.00 93.19 297 THR A C 1
ATOM 2406 O O . THR A 1 297 ? -32.692 9.781 27.557 1.00 93.19 297 THR A O 1
ATOM 2409 N N . LEU A 1 298 ? -32.523 11.495 26.129 1.00 93.62 298 LEU A N 1
ATOM 2410 C CA . LEU A 1 298 ? -33.246 12.432 26.981 1.00 93.62 298 LEU A CA 1
ATOM 2411 C C . LEU A 1 298 ? -34.709 12.004 27.173 1.00 93.62 298 LEU A C 1
ATOM 2413 O O . LEU A 1 298 ? -35.485 11.903 26.223 1.00 93.62 298 LEU A O 1
ATOM 2417 N N . SER A 1 299 ? -35.141 11.872 28.430 1.00 88.31 299 SER A N 1
ATOM 2418 C CA . SER A 1 299 ? -36.503 11.434 28.782 1.00 88.31 299 SER A CA 1
ATOM 2419 C C . SER A 1 299 ? -37.619 12.305 28.186 1.00 88.31 299 SER A C 1
ATOM 2421 O O . SER A 1 299 ? -38.711 11.811 27.904 1.00 88.31 299 SER A O 1
ATOM 2423 N N . ALA A 1 300 ? -37.345 13.589 27.932 1.00 89.75 300 ALA A N 1
ATOM 2424 C CA . ALA A 1 300 ? -38.269 14.505 27.264 1.00 89.75 300 ALA A CA 1
ATOM 2425 C C . ALA A 1 300 ? -38.601 14.091 25.814 1.00 89.75 300 ALA A C 1
ATOM 2427 O O . ALA A 1 300 ? -39.668 14.444 25.304 1.00 89.75 300 ALA A O 1
ATOM 2428 N N . HIS A 1 301 ? -37.719 13.327 25.163 1.00 91.50 301 HIS A N 1
ATOM 2429 C CA . HIS A 1 301 ? -37.873 12.848 23.791 1.00 91.50 301 HIS A CA 1
ATOM 2430 C C . HIS A 1 301 ? -38.291 11.376 23.694 1.00 91.50 301 HIS A C 1
ATOM 2432 O O . HIS A 1 301 ? -38.547 10.909 22.592 1.00 91.50 301 HIS A O 1
ATOM 2438 N N . ALA A 1 302 ? -38.497 10.672 24.812 1.00 86.06 302 ALA A N 1
ATOM 2439 C CA . ALA A 1 302 ? -38.855 9.247 24.822 1.00 86.06 302 ALA A CA 1
ATOM 2440 C C . ALA A 1 302 ? -40.160 8.901 24.069 1.00 86.06 302 ALA A C 1
ATOM 2442 O O . ALA A 1 302 ? -40.393 7.754 23.726 1.00 86.06 302 ALA A O 1
ATOM 2443 N N . ARG A 1 303 ? -41.042 9.880 23.815 1.00 90.38 303 ARG A N 1
ATOM 2444 C CA . ARG A 1 303 ? -42.264 9.694 22.999 1.00 90.38 303 ARG A CA 1
ATOM 2445 C C . ARG A 1 303 ? -42.090 10.072 21.523 1.00 90.38 303 ARG A C 1
ATOM 2447 O O . ARG A 1 303 ? -43.057 10.022 20.768 1.00 90.38 303 ARG A O 1
ATOM 2454 N N . GLN A 1 304 ? -40.912 10.561 21.145 1.00 92.81 304 GLN A N 1
ATOM 2455 C CA . GLN A 1 304 ? -40.590 11.075 19.810 1.00 92.81 304 GLN A CA 1
ATOM 2456 C C . GLN A 1 304 ? -39.764 10.085 18.980 1.00 92.81 304 GLN A C 1
ATOM 2458 O O . GLN A 1 304 ? -39.437 10.408 17.842 1.00 92.81 304 GLN A O 1
ATOM 2463 N N . ILE A 1 305 ? -39.444 8.921 19.542 1.00 95.38 305 ILE A N 1
ATOM 2464 C CA . ILE A 1 305 ? -38.705 7.821 18.927 1.00 95.38 305 ILE A CA 1
ATOM 2465 C C . ILE A 1 305 ? -39.239 6.509 19.515 1.00 95.38 305 ILE A C 1
ATOM 2467 O O . ILE A 1 305 ? -39.575 6.475 20.701 1.00 95.38 305 ILE A O 1
ATOM 2471 N N . ASP A 1 306 ? -39.397 5.469 18.703 1.00 92.69 306 ASP A N 1
ATOM 2472 C CA . ASP A 1 306 ? -39.670 4.115 19.198 1.00 92.69 306 ASP A CA 1
ATOM 2473 C C . ASP A 1 306 ? -38.391 3.442 19.718 1.00 92.69 306 ASP A C 1
ATOM 2475 O O . ASP A 1 306 ? -37.281 3.845 19.382 1.00 92.69 306 ASP A O 1
ATOM 2479 N N . GLU A 1 307 ? -38.543 2.438 20.583 1.00 91.25 307 GLU A N 1
ATOM 2480 C CA . GLU A 1 307 ? -37.391 1.818 21.254 1.00 91.25 307 GLU A CA 1
ATOM 2481 C C . GLU A 1 307 ? -36.480 1.039 20.294 1.00 91.25 307 GLU A C 1
ATOM 2483 O O . GLU A 1 307 ? -35.271 1.094 20.467 1.00 91.25 307 GLU A O 1
ATOM 2488 N N . GLU A 1 308 ? -37.018 0.404 19.247 1.00 93.38 308 GLU A N 1
ATOM 2489 C CA . GLU A 1 308 ? -36.214 -0.325 18.249 1.00 93.38 308 GLU A CA 1
ATOM 2490 C C . GLU A 1 308 ? -35.296 0.634 17.477 1.00 93.38 308 GLU A C 1
ATOM 2492 O O . GLU A 1 308 ? -34.078 0.468 17.460 1.00 93.38 308 GLU A O 1
ATOM 2497 N N . THR A 1 309 ? -35.864 1.718 16.942 1.00 93.81 309 THR A N 1
ATOM 2498 C CA . THR A 1 309 ? -35.104 2.773 16.253 1.00 93.81 309 THR A CA 1
ATOM 2499 C C . THR A 1 309 ? -34.100 3.454 17.187 1.00 93.81 309 THR A C 1
ATOM 2501 O O . THR A 1 309 ? -33.012 3.856 16.775 1.00 93.81 309 THR A O 1
ATOM 2504 N N . LYS A 1 310 ? -34.460 3.624 18.462 1.00 94.38 310 LYS A N 1
ATOM 2505 C CA . LYS A 1 310 ? -33.572 4.208 19.467 1.00 94.38 310 LYS A CA 1
ATOM 2506 C C . LYS A 1 310 ? -32.368 3.313 19.745 1.00 94.38 310 LYS A C 1
ATOM 2508 O O . LYS A 1 310 ? -31.266 3.843 19.833 1.00 94.38 310 LYS A O 1
ATOM 2513 N N . GLU A 1 311 ? -32.563 2.006 19.888 1.00 92.50 311 GLU A N 1
ATOM 2514 C CA . GLU A 1 311 ? -31.472 1.048 20.087 1.00 92.50 311 GLU A CA 1
ATOM 2515 C C . GLU A 1 311 ? -30.541 0.998 18.867 1.00 92.50 311 GLU A C 1
ATOM 2517 O O . GLU A 1 311 ? -29.329 1.107 19.042 1.00 92.50 311 GLU A O 1
ATOM 2522 N N . GLU A 1 312 ? -31.089 0.949 17.646 1.00 93.19 312 GLU A N 1
ATOM 2523 C CA . GLU A 1 312 ? -30.305 0.960 16.397 1.00 93.19 312 GLU A CA 1
ATOM 2524 C C . GLU A 1 312 ? -29.432 2.221 16.281 1.00 93.19 312 GLU A C 1
ATOM 2526 O O . GLU A 1 312 ? -28.215 2.134 16.107 1.00 93.19 312 GLU A O 1
ATOM 2531 N N . LEU A 1 313 ? -30.029 3.408 16.445 1.00 95.19 313 LEU A N 1
ATOM 2532 C CA . LEU A 1 313 ? -29.298 4.673 16.331 1.00 95.19 313 LEU A CA 1
ATOM 2533 C C . LEU A 1 313 ? -28.292 4.880 17.470 1.00 95.19 313 LEU A C 1
ATOM 2535 O O . LEU A 1 313 ? -27.257 5.508 17.244 1.00 95.19 313 LEU A O 1
ATOM 2539 N N . LEU A 1 314 ? -28.572 4.376 18.679 1.00 94.31 314 LEU A N 1
ATOM 2540 C CA . LEU A 1 314 ? -27.613 4.425 19.786 1.00 94.31 314 LEU A CA 1
ATOM 2541 C C . LEU A 1 314 ? -26.410 3.536 19.510 1.00 94.31 314 LEU A C 1
ATOM 2543 O O . LEU A 1 314 ? -25.287 4.024 19.609 1.00 94.31 314 LEU A O 1
ATOM 2547 N N . HIS A 1 315 ? -26.640 2.292 19.098 1.00 88.25 315 HIS A N 1
ATOM 2548 C CA . HIS A 1 315 ? -25.567 1.357 18.788 1.00 88.25 315 HIS A CA 1
ATOM 2549 C C . HIS A 1 315 ? -24.615 1.919 17.725 1.00 88.25 315 HIS A C 1
ATOM 2551 O O . HIS A 1 315 ? -23.408 2.010 17.950 1.00 88.25 315 HIS A O 1
ATOM 2557 N N . LEU A 1 316 ? -25.173 2.412 16.617 1.00 91.31 316 LEU A N 1
ATOM 2558 C CA . LEU A 1 316 ? -24.386 2.990 15.533 1.00 91.31 316 LEU A CA 1
ATOM 2559 C C . LEU A 1 316 ? -23.660 4.275 15.972 1.00 91.31 316 LEU A C 1
ATOM 2561 O O . LEU A 1 316 ? -22.513 4.514 15.597 1.00 91.31 316 LEU A O 1
ATOM 2565 N N . SER A 1 317 ? -24.287 5.097 16.822 1.00 93.56 317 SER A N 1
ATOM 2566 C CA . SER A 1 317 ? -23.641 6.297 17.368 1.00 93.56 317 SER A CA 1
ATOM 2567 C C . SER A 1 317 ? -22.493 5.991 18.333 1.00 93.56 317 SER A C 1
ATOM 2569 O O . SER A 1 317 ? -21.511 6.729 18.341 1.00 93.56 317 SER A O 1
ATOM 2571 N N . GLU A 1 318 ? -22.577 4.910 19.113 1.00 89.94 318 GLU A N 1
ATOM 2572 C CA . GLU A 1 318 ? -21.502 4.461 20.004 1.00 89.94 318 GLU A CA 1
ATOM 2573 C C . GLU A 1 318 ? -20.300 3.960 19.197 1.00 89.94 318 GLU A C 1
ATOM 2575 O O . GLU A 1 318 ? -19.172 4.371 19.474 1.00 89.94 318 GLU A O 1
ATOM 2580 N N . GLN A 1 319 ? -20.543 3.165 18.148 1.00 86.75 319 GLN A N 1
ATOM 2581 C CA . GLN A 1 319 ? -19.506 2.749 17.196 1.00 86.75 319 GLN A CA 1
ATOM 2582 C C . GLN A 1 319 ? -18.850 3.959 16.523 1.00 86.75 319 GLN A C 1
ATOM 2584 O O . GLN A 1 319 ? -17.626 4.062 16.489 1.00 86.75 319 GLN A O 1
ATOM 2589 N N . THR A 1 320 ? -19.662 4.917 16.067 1.00 90.94 320 THR A N 1
ATOM 2590 C CA . THR A 1 320 ? -19.178 6.153 15.438 1.00 90.94 320 THR A CA 1
ATOM 2591 C C . THR A 1 320 ? -18.298 6.972 16.386 1.00 90.94 320 THR A C 1
ATOM 2593 O O . THR A 1 320 ? -17.251 7.466 15.983 1.00 90.94 320 THR A O 1
ATOM 2596 N N . ILE A 1 321 ? -18.706 7.137 17.651 1.00 91.31 321 ILE A N 1
ATOM 2597 C CA . ILE A 1 321 ? -17.924 7.883 18.650 1.00 91.31 321 ILE A CA 1
ATOM 2598 C C . ILE A 1 321 ? -16.593 7.185 18.918 1.00 91.31 321 ILE A C 1
ATOM 2600 O O . ILE A 1 321 ? -15.571 7.863 18.954 1.00 91.31 321 ILE A O 1
ATOM 2604 N N . LYS A 1 322 ? -16.599 5.855 19.070 1.00 84.25 322 LYS A N 1
ATOM 2605 C CA . LYS A 1 322 ? -15.372 5.075 19.270 1.00 84.25 322 LYS A CA 1
ATOM 2606 C C . LYS A 1 322 ? -14.414 5.259 18.087 1.00 84.25 322 LYS A C 1
ATOM 2608 O O . LYS A 1 322 ? -13.243 5.542 18.300 1.00 84.25 322 LYS A O 1
ATOM 2613 N N . ALA A 1 323 ? -14.925 5.185 16.857 1.00 83.25 323 ALA A N 1
ATOM 2614 C CA . ALA A 1 323 ? -14.129 5.401 15.650 1.00 83.25 323 ALA A CA 1
ATOM 2615 C C . ALA A 1 323 ? -13.535 6.822 15.582 1.00 83.25 323 ALA A C 1
ATOM 2617 O O . ALA A 1 323 ? -12.337 6.970 15.373 1.00 83.25 323 ALA A O 1
ATOM 2618 N N . LEU A 1 324 ? -14.338 7.863 15.841 1.00 85.25 324 LEU A N 1
ATOM 2619 C CA . LEU A 1 324 ? -13.866 9.258 15.850 1.00 85.25 324 LEU A CA 1
ATOM 2620 C C . LEU A 1 324 ? -12.814 9.532 16.933 1.00 85.25 324 LEU A C 1
ATOM 2622 O O . LEU A 1 324 ? -11.944 10.376 16.743 1.00 85.25 324 LEU A O 1
ATOM 2626 N N . GLN A 1 325 ? -12.911 8.868 18.085 1.00 83.38 325 GLN A N 1
ATOM 2627 C CA . GLN A 1 325 ? -11.929 9.010 19.160 1.00 83.38 325 GLN A CA 1
ATOM 2628 C C . GLN A 1 325 ? -10.602 8.353 18.788 1.00 83.38 325 GLN A C 1
ATOM 2630 O O . GLN A 1 325 ? -9.561 8.976 18.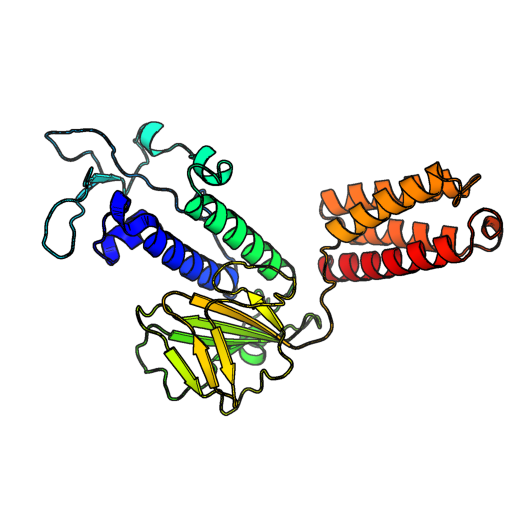979 1.00 83.38 325 GLN A O 1
ATOM 2635 N N . ASN A 1 326 ? -10.654 7.164 18.183 1.00 72.06 326 ASN A N 1
ATOM 2636 C CA . ASN A 1 326 ? -9.469 6.467 17.690 1.00 72.06 326 ASN A CA 1
ATOM 2637 C C . ASN A 1 326 ? -8.745 7.249 16.578 1.00 72.06 326 ASN A C 1
ATOM 2639 O O . ASN A 1 326 ? -7.530 7.173 16.484 1.00 72.06 326 ASN A O 1
ATOM 2643 N N . GLU A 1 327 ? -9.467 8.005 15.743 1.00 72.44 327 GLU A N 1
ATOM 2644 C CA . GLU A 1 327 ? -8.867 8.854 14.697 1.00 72.44 327 GLU A CA 1
ATOM 2645 C C . GLU A 1 327 ? -8.284 10.178 15.240 1.00 72.44 327 GLU A C 1
ATOM 2647 O O . GLU A 1 327 ? -7.517 10.841 14.543 1.00 72.44 327 GLU A O 1
ATOM 2652 N N . SER A 1 328 ? -8.645 10.576 16.470 1.00 61.25 328 SER A N 1
ATOM 2653 C CA . SER A 1 328 ? -8.240 11.855 17.077 1.00 61.25 328 SER A CA 1
ATOM 2654 C C . SER A 1 328 ? -6.925 11.818 17.866 1.00 61.25 328 SER A C 1
ATOM 2656 O O . SER A 1 328 ? -6.391 12.888 18.181 1.00 61.25 328 SER A O 1
ATOM 2658 N N . GLU A 1 329 ? -6.445 10.621 18.217 1.00 48.97 329 GLU A N 1
ATOM 2659 C CA . GLU A 1 329 ? -5.225 10.380 19.010 1.00 48.97 329 GLU A CA 1
ATOM 2660 C C . GLU A 1 329 ? -3.976 10.213 18.131 1.00 48.97 329 GLU A C 1
ATOM 2662 O O . GLU A 1 329 ? -2.914 10.749 18.535 1.00 48.97 329 GLU A O 1
#